Protein AF-A0A2W5PL86-F1 (afdb_monomer_lite)

Sequence (227 aa):
MRTRQLALALALTTALFGCVSPTPYRAADTDGVRFGYTSTKLSDQLYRVRFQGTGRTPVRWIDAFLLYRAAEVAKEADAPAFKIVEGNVDASVLEGEDVYGHRELDLDAAVAVSPAPRQQHRQGDIVVGRAEDVSSGAMHRTAGAMPVFRMPPPALPKYQPPVYIYTPGYAPAPLPDRTILVELRPDLRSMDDKTFVTADVLDKLGPRIQRAARKDAAPKTPPPKPS

Radius of gyration: 30.51 Å; chains: 1; bounding box: 97×36×87 Å

Secondary structure (DSSP, 8-state):
-HHHHHHHHHTTSS------PPPPS-BSSSTT--SEEEEEE-SSSEEEEEEE--TTS-HHHHHHHHHHHHHHHHHHTT-SEEEEEES---GGGGSSS-SS------TTGGG---------------------------------------PPPPPPPP-PPP-----TTPPPP-PPPEEEEEEEESS--S--TTEEEHHHHHHHHHHHHHHHHHHTT--PPPPPPP-

Foldseek 3Di:
DVVVVVVVVVVPPPPPPPPPDKQAADDAPPPNRHFHKDWDDPDLFKIKIWGFIFLRHALLLRLLSSLLVLLVVLVVSVFQKKFFPDFDGDPCSLPDDASVDPPPPCPVVVPPPDPDPPPPPPPDDDPDDDDDDDDDDDDDDPPDDDPPPPDDPPDDPDDDRDDDDDDPPDRRDRDDTGMTMMGGHNDPPPDDPRMDGSVSSCVRSVVNSVVVVVVVCDDDDDPDDDD

Organism: Variovorax paradoxus (NCBI:txid34073)

pLDDT: mean 70.26, std 20.71, range [37.75, 98.06]

Structure (mmCIF, N/CA/C/O backbone):
data_AF-A0A2W5PL86-F1
#
_entry.id   AF-A0A2W5PL86-F1
#
loop_
_atom_site.group_PDB
_atom_site.id
_atom_site.type_symbol
_atom_site.label_atom_id
_atom_site.label_alt_id
_atom_site.label_comp_id
_atom_site.label_asym_id
_atom_site.label_entity_id
_atom_site.label_seq_id
_atom_site.pdbx_PDB_ins_code
_atom_site.Cartn_x
_atom_site.Cartn_y
_atom_site.Cartn_z
_atom_site.occupancy
_atom_site.B_iso_or_equiv
_atom_site.auth_seq_id
_atom_site.auth_comp_id
_atom_site.auth_asym_id
_atom_site.auth_atom_id
_atom_site.pdbx_PDB_model_num
ATOM 1 N N . MET A 1 1 ? 54.446 -0.528 -31.513 1.00 47.50 1 MET A N 1
ATOM 2 C CA . MET A 1 1 ? 53.956 0.377 -30.442 1.00 47.50 1 MET A CA 1
ATOM 3 C C . MET A 1 1 ? 52.492 0.826 -30.592 1.00 47.50 1 MET A C 1
ATOM 5 O O . MET A 1 1 ? 51.896 1.147 -29.577 1.00 47.50 1 MET A O 1
ATOM 9 N N . ARG A 1 2 ? 51.862 0.786 -31.783 1.00 50.66 2 ARG A N 1
ATOM 10 C CA . ARG A 1 2 ? 50.454 1.215 -31.984 1.00 50.66 2 ARG A CA 1
ATOM 11 C C . ARG A 1 2 ? 49.371 0.217 -31.531 1.00 50.66 2 ARG A C 1
ATOM 13 O O . ARG A 1 2 ? 48.267 0.628 -31.209 1.00 50.66 2 ARG A O 1
ATOM 20 N N . THR A 1 3 ? 49.679 -1.076 -31.443 1.00 46.12 3 THR A N 1
ATOM 21 C CA . THR A 1 3 ? 48.703 -2.126 -31.081 1.00 46.12 3 THR A CA 1
ATOM 22 C C . THR A 1 3 ? 48.415 -2.221 -29.579 1.00 46.12 3 THR A C 1
ATOM 24 O O . THR A 1 3 ? 47.318 -2.605 -29.194 1.00 46.12 3 THR A O 1
ATOM 27 N N . ARG A 1 4 ? 49.352 -1.802 -28.713 1.00 46.62 4 ARG A N 1
ATOM 28 C CA . ARG A 1 4 ? 49.138 -1.747 -27.252 1.00 46.62 4 ARG A CA 1
ATOM 29 C C . ARG A 1 4 ? 48.299 -0.544 -26.805 1.00 46.62 4 ARG A C 1
ATOM 31 O O . ARG A 1 4 ? 47.651 -0.619 -25.770 1.00 46.62 4 ARG A O 1
ATOM 38 N N . GLN A 1 5 ? 48.277 0.536 -27.590 1.00 47.38 5 GLN A N 1
ATOM 39 C CA . GLN A 1 5 ? 47.467 1.725 -27.297 1.00 47.38 5 GLN A CA 1
ATOM 40 C C . GLN A 1 5 ? 45.989 1.548 -27.678 1.00 47.38 5 GLN A C 1
ATOM 42 O O . GLN A 1 5 ? 45.126 2.163 -27.063 1.00 47.38 5 GLN A O 1
ATOM 47 N N . LEU A 1 6 ? 45.686 0.653 -28.625 1.00 50.12 6 LEU A N 1
ATOM 48 C CA . LEU A 1 6 ? 44.309 0.277 -28.969 1.00 50.12 6 LEU A CA 1
ATOM 49 C C . LEU A 1 6 ? 43.652 -0.610 -27.899 1.00 50.12 6 LEU A C 1
ATOM 51 O O . LEU A 1 6 ? 42.457 -0.483 -27.655 1.00 50.12 6 LEU A O 1
ATOM 55 N N . ALA A 1 7 ? 44.426 -1.454 -27.209 1.00 49.94 7 ALA A N 1
ATOM 56 C CA . ALA A 1 7 ? 43.901 -2.323 -26.152 1.00 49.94 7 ALA A CA 1
ATOM 57 C C . ALA A 1 7 ? 43.518 -1.555 -24.871 1.00 49.94 7 ALA A C 1
ATOM 59 O O . ALA A 1 7 ? 42.588 -1.948 -24.172 1.00 49.94 7 ALA A O 1
ATOM 60 N N . LEU A 1 8 ? 44.198 -0.440 -24.582 1.00 48.75 8 LEU A N 1
ATOM 61 C CA . LEU A 1 8 ? 43.922 0.376 -23.395 1.00 48.75 8 LEU A CA 1
ATOM 62 C C . LEU A 1 8 ? 42.719 1.317 -23.586 1.00 48.75 8 LEU A C 1
ATOM 64 O O . LEU A 1 8 ? 42.044 1.651 -22.618 1.00 48.75 8 LEU A O 1
ATOM 68 N N . ALA A 1 9 ? 42.415 1.706 -24.830 1.00 50.81 9 ALA A N 1
ATOM 69 C CA . ALA A 1 9 ? 41.253 2.539 -25.148 1.00 50.81 9 ALA A CA 1
ATOM 70 C C . ALA A 1 9 ? 39.927 1.753 -25.118 1.00 50.81 9 ALA A C 1
ATOM 72 O O . ALA A 1 9 ? 38.881 2.322 -24.814 1.00 50.81 9 ALA A O 1
ATOM 73 N N . LEU A 1 10 ? 39.961 0.442 -25.386 1.00 50.56 10 LEU A N 1
ATOM 74 C CA . LEU A 1 10 ? 38.754 -0.391 -25.413 1.00 50.56 10 LEU A CA 1
ATOM 75 C C . LEU A 1 10 ? 38.285 -0.816 -24.008 1.00 50.56 10 LEU A C 1
ATOM 77 O O . LEU A 1 10 ? 37.097 -1.039 -23.800 1.00 50.56 10 LEU A O 1
ATOM 81 N N . ALA A 1 11 ? 39.189 -0.859 -23.025 1.00 51.12 11 ALA A N 1
ATOM 82 C CA . ALA A 1 11 ? 38.872 -1.257 -21.651 1.00 51.12 11 ALA A CA 1
ATOM 83 C C . ALA A 1 11 ? 38.141 -0.173 -20.828 1.00 51.12 11 ALA A C 1
ATOM 85 O O . ALA A 1 11 ? 37.636 -0.471 -19.749 1.00 51.12 11 ALA A O 1
ATOM 86 N N . LEU A 1 12 ? 38.063 1.071 -21.321 1.00 50.88 12 LEU A N 1
ATOM 87 C CA . LEU A 1 12 ? 37.486 2.200 -20.578 1.00 50.88 12 LEU A CA 1
ATOM 88 C C . LEU A 1 12 ? 36.003 2.486 -20.896 1.00 50.88 12 LEU A C 1
ATOM 90 O O . LEU A 1 12 ? 35.431 3.413 -20.330 1.00 50.88 12 LEU A O 1
ATOM 94 N N . THR A 1 13 ? 35.367 1.724 -21.795 1.00 55.47 13 THR A N 1
ATOM 95 C CA . THR A 1 13 ? 34.011 2.036 -22.305 1.00 55.47 13 THR A CA 1
ATOM 96 C C . THR A 1 13 ? 32.867 1.229 -21.677 1.00 55.47 13 THR A C 1
ATOM 98 O O . THR A 1 13 ? 31.707 1.495 -21.974 1.00 55.47 13 THR A O 1
ATOM 101 N N . THR A 1 14 ? 33.133 0.291 -20.766 1.00 55.34 14 THR A N 1
ATOM 102 C CA . THR A 1 14 ? 32.100 -0.608 -20.205 1.00 55.34 14 THR A CA 1
ATOM 103 C C . THR A 1 14 ? 31.446 -0.129 -18.900 1.00 55.34 14 THR A C 1
ATOM 105 O O . THR A 1 14 ? 30.579 -0.818 -18.369 1.00 55.34 14 THR A O 1
ATOM 108 N N . ALA A 1 15 ? 31.797 1.049 -18.373 1.00 55.22 15 ALA A N 1
ATOM 109 C CA . ALA A 1 15 ? 31.448 1.439 -16.999 1.00 55.22 15 ALA A CA 1
ATOM 110 C C . ALA A 1 15 ? 30.255 2.411 -16.831 1.00 55.22 15 ALA A C 1
ATOM 112 O O . ALA A 1 15 ? 30.165 3.066 -15.796 1.00 55.22 15 ALA A O 1
ATOM 113 N N . LEU A 1 16 ? 29.335 2.536 -17.797 1.00 54.59 16 LEU A N 1
ATOM 114 C CA . LEU A 1 16 ? 28.148 3.404 -17.647 1.00 54.59 16 LEU A CA 1
ATOM 115 C C . LEU A 1 16 ? 26.827 2.742 -18.080 1.00 54.59 16 LEU A C 1
ATOM 117 O O . LEU A 1 16 ? 25.970 3.366 -18.700 1.00 54.59 16 LEU A O 1
ATOM 121 N N . PHE A 1 17 ? 26.593 1.493 -17.678 1.00 47.62 17 PHE A N 1
ATOM 122 C CA . PHE A 1 17 ? 25.213 1.024 -17.526 1.00 47.62 17 PHE A CA 1
ATOM 123 C C . PHE A 1 17 ? 24.712 1.454 -16.146 1.00 47.62 17 PHE A C 1
ATOM 125 O O . PHE A 1 17 ? 24.823 0.722 -15.166 1.00 47.62 17 PHE A O 1
ATOM 132 N N . GLY A 1 18 ? 24.195 2.683 -16.050 1.00 46.97 18 GLY A N 1
ATOM 133 C CA . GLY A 1 18 ? 23.421 3.091 -14.882 1.00 46.97 18 GLY A CA 1
ATOM 134 C C . GLY A 1 18 ? 22.231 2.145 -14.747 1.00 46.97 18 GLY A C 1
ATOM 135 O O . GLY A 1 18 ? 21.363 2.134 -15.619 1.00 46.97 18 GLY A O 1
ATOM 136 N N . CYS A 1 19 ? 22.217 1.319 -13.699 1.00 57.72 19 CYS A N 1
ATOM 137 C CA . CYS A 1 19 ? 21.108 0.412 -13.434 1.00 57.72 19 CYS A CA 1
ATOM 138 C C . CYS A 1 19 ? 19.885 1.265 -13.101 1.00 57.72 19 CYS A C 1
ATOM 140 O O . CYS A 1 19 ? 19.777 1.894 -12.050 1.00 57.72 19 CYS A O 1
ATOM 142 N N . VAL A 1 20 ? 19.013 1.375 -14.084 1.00 59.06 20 VAL A N 1
ATOM 143 C CA . VAL A 1 20 ? 17.823 2.191 -14.042 1.00 59.06 20 VAL A CA 1
ATOM 144 C C . VAL A 1 20 ? 16.725 1.332 -13.401 1.00 59.06 20 VAL A C 1
ATOM 146 O O . VAL A 1 20 ? 16.012 0.600 -14.080 1.00 59.06 20 VAL A O 1
ATOM 149 N N . SER A 1 21 ? 16.645 1.356 -12.068 1.00 68.56 21 SER A N 1
ATOM 150 C CA . SER A 1 21 ? 15.708 0.525 -11.306 1.00 68.56 21 SER A CA 1
ATOM 151 C C . SER A 1 21 ? 14.391 1.253 -10.976 1.00 68.56 21 SER A C 1
ATOM 153 O O . SER A 1 21 ? 14.354 2.486 -10.881 1.00 68.56 21 SER A O 1
ATOM 155 N N . PRO A 1 22 ? 13.281 0.507 -10.840 1.00 78.00 22 PRO A N 1
ATOM 156 C CA . PRO A 1 22 ? 12.013 1.015 -10.314 1.00 78.00 22 PRO A CA 1
ATOM 157 C C . PRO A 1 22 ? 12.143 1.491 -8.858 1.00 78.00 22 PRO A C 1
ATOM 159 O O . PRO A 1 22 ? 13.066 1.108 -8.141 1.00 78.00 22 PRO A O 1
ATOM 162 N N . THR A 1 23 ? 11.212 2.336 -8.403 1.00 84.69 23 THR A N 1
ATOM 163 C CA . THR A 1 23 ? 11.243 2.869 -7.035 1.00 84.69 23 THR A CA 1
ATOM 164 C C . THR A 1 23 ? 10.961 1.752 -6.018 1.00 84.69 23 THR A C 1
ATOM 166 O O . THR A 1 23 ? 9.898 1.131 -6.097 1.00 84.69 23 THR A O 1
ATOM 169 N N . PRO A 1 24 ? 11.860 1.508 -5.046 1.00 86.75 24 PRO A N 1
ATOM 170 C CA . PRO A 1 24 ? 11.653 0.482 -4.030 1.00 86.75 24 PRO A CA 1
ATOM 171 C C . PRO A 1 24 ? 10.604 0.913 -2.998 1.00 86.75 24 PRO A C 1
ATOM 173 O O . PRO A 1 24 ? 10.343 2.105 -2.809 1.00 86.75 24 PRO A O 1
ATOM 176 N N . TYR A 1 25 ? 10.043 -0.061 -2.280 1.00 89.88 25 TYR A N 1
ATOM 177 C CA . TYR A 1 25 ? 9.169 0.207 -1.142 1.00 89.88 25 TYR A CA 1
ATOM 178 C C . TYR A 1 25 ? 9.979 0.761 0.036 1.00 89.88 25 TYR A C 1
ATOM 180 O O . TYR A 1 25 ? 10.740 0.037 0.676 1.00 89.88 25 TYR A O 1
ATOM 188 N N . ARG A 1 26 ? 9.840 2.060 0.300 1.00 90.12 26 ARG A N 1
ATOM 189 C CA . ARG A 1 26 ? 10.491 2.775 1.406 1.00 90.12 26 ARG A CA 1
ATOM 190 C C . ARG A 1 26 ? 9.713 4.037 1.749 1.00 90.12 26 ARG A C 1
ATOM 192 O O . ARG A 1 26 ? 8.985 4.536 0.890 1.00 90.12 26 ARG A O 1
ATOM 199 N N . ALA A 1 27 ? 9.896 4.569 2.953 1.00 91.12 27 ALA A N 1
ATOM 200 C CA . ALA A 1 27 ? 9.336 5.864 3.313 1.00 91.12 27 ALA A CA 1
ATOM 201 C C . ALA A 1 27 ? 9.942 6.969 2.431 1.00 91.12 27 ALA A C 1
ATOM 203 O O . ALA A 1 27 ? 11.147 6.981 2.165 1.00 91.12 27 ALA A O 1
ATOM 204 N N . ALA A 1 28 ? 9.100 7.882 1.958 1.00 84.94 28 ALA A N 1
ATOM 205 C CA . ALA A 1 28 ? 9.560 9.168 1.459 1.00 84.94 28 ALA A CA 1
ATOM 206 C C . ALA A 1 28 ? 9.748 10.125 2.647 1.00 84.94 28 ALA A C 1
ATOM 208 O O . ALA A 1 28 ? 9.085 9.984 3.672 1.00 84.94 28 ALA A O 1
ATOM 209 N N . ASP A 1 29 ? 10.635 11.101 2.479 1.00 72.00 29 ASP A N 1
ATOM 210 C CA . ASP A 1 29 ? 10.937 12.169 3.444 1.00 72.00 29 ASP A CA 1
ATOM 211 C C . ASP A 1 29 ? 11.797 11.775 4.662 1.00 72.00 29 ASP A C 1
ATOM 213 O O . ASP A 1 29 ? 12.060 12.590 5.541 1.00 72.00 29 ASP A O 1
ATOM 217 N N . THR A 1 30 ? 12.336 10.553 4.692 1.00 61.09 30 THR A N 1
ATOM 218 C CA . THR A 1 30 ? 13.483 10.223 5.554 1.00 61.09 30 THR A CA 1
ATOM 219 C C . THR A 1 30 ? 14.771 10.596 4.815 1.00 61.09 30 THR A C 1
ATOM 221 O O . THR A 1 30 ? 14.983 10.135 3.693 1.00 61.09 30 THR A O 1
ATOM 224 N N . ASP A 1 31 ? 15.623 11.440 5.398 1.00 60.56 31 ASP A N 1
ATOM 225 C CA . ASP A 1 31 ? 16.985 11.727 4.908 1.00 60.56 31 ASP A CA 1
ATOM 226 C C . ASP A 1 31 ? 17.080 12.289 3.469 1.00 60.56 31 ASP A C 1
ATOM 228 O O . ASP A 1 31 ? 17.998 11.975 2.711 1.00 60.56 31 ASP A O 1
ATOM 232 N N . GLY A 1 32 ? 16.112 13.119 3.054 1.00 65.25 32 GLY A N 1
ATOM 233 C CA . GLY A 1 32 ? 16.099 13.741 1.719 1.00 65.25 32 GLY A CA 1
ATOM 234 C C . GLY A 1 32 ? 15.639 12.813 0.584 1.00 65.25 32 GLY A C 1
ATOM 235 O O . GLY A 1 32 ? 15.755 13.151 -0.599 1.00 65.25 32 GLY A O 1
ATOM 236 N N . VAL A 1 33 ? 15.094 11.640 0.918 1.00 72.19 33 VAL A N 1
ATOM 237 C CA . VAL A 1 33 ? 14.533 10.691 -0.048 1.00 72.19 33 VAL A CA 1
ATOM 238 C C . VAL A 1 33 ? 13.200 11.207 -0.599 1.00 72.19 33 VAL A C 1
ATOM 240 O O . VAL A 1 33 ? 12.187 11.219 0.092 1.00 72.19 33 VAL A O 1
ATOM 243 N N . ARG A 1 34 ? 13.173 11.580 -1.885 1.00 78.25 34 ARG A N 1
ATOM 244 C CA . ARG A 1 34 ? 11.967 12.147 -2.529 1.00 78.25 34 ARG A CA 1
ATOM 245 C C . ARG A 1 34 ? 10.915 11.130 -2.983 1.00 78.25 34 ARG A C 1
ATOM 247 O O . ARG A 1 34 ? 9.789 11.520 -3.247 1.00 78.25 34 ARG A O 1
ATOM 254 N N . PHE A 1 35 ? 11.272 9.853 -3.121 1.00 87.12 35 PHE A N 1
ATOM 255 C CA . PHE A 1 35 ? 10.393 8.817 -3.682 1.00 87.12 35 PHE A CA 1
ATOM 256 C C . PHE A 1 35 ? 10.172 7.682 -2.690 1.00 87.12 35 PHE A C 1
ATOM 258 O O . PHE A 1 35 ? 11.143 7.177 -2.114 1.00 87.12 35 PHE A O 1
ATOM 265 N N . GLY A 1 36 ? 8.921 7.247 -2.563 1.00 90.12 36 GLY A N 1
ATOM 266 C CA . GLY A 1 36 ? 8.490 6.272 -1.570 1.00 90.12 36 GLY A CA 1
ATOM 267 C C . GLY A 1 36 ? 7.047 6.491 -1.117 1.00 90.12 36 GLY A C 1
ATOM 268 O O . GLY A 1 36 ? 6.308 7.284 -1.707 1.00 90.12 36 GLY A O 1
ATOM 269 N N . TYR A 1 37 ? 6.650 5.788 -0.060 1.00 93.44 37 TYR A N 1
ATOM 270 C CA . TYR A 1 37 ? 5.345 5.951 0.569 1.00 93.44 37 TYR A CA 1
ATOM 271 C C . TYR A 1 37 ? 5.351 7.061 1.623 1.00 93.44 37 TYR A C 1
ATOM 273 O O . TYR A 1 37 ? 6.351 7.295 2.298 1.00 93.44 37 TYR A O 1
ATOM 281 N N . THR A 1 38 ? 4.199 7.689 1.829 1.00 93.81 38 THR A N 1
ATOM 282 C CA . THR A 1 38 ? 3.904 8.483 3.024 1.00 93.81 38 THR A CA 1
ATOM 283 C C . THR A 1 38 ? 2.526 8.114 3.560 1.00 93.81 38 THR A C 1
ATOM 285 O O . THR A 1 38 ? 1.617 7.763 2.803 1.00 93.81 38 THR A O 1
ATOM 288 N N . SER A 1 39 ? 2.365 8.176 4.880 1.00 94.44 39 SER A N 1
ATOM 289 C CA . SER A 1 39 ? 1.087 7.948 5.558 1.00 94.44 39 SER A CA 1
ATOM 290 C C . SER A 1 39 ? 0.805 9.088 6.528 1.00 94.44 39 SER A C 1
ATOM 292 O O . SER A 1 39 ? 1.637 9.392 7.379 1.00 94.44 39 SER A O 1
ATOM 294 N N . THR A 1 40 ? -0.367 9.709 6.413 1.00 95.50 40 THR A N 1
ATOM 295 C CA . THR A 1 40 ? -0.803 10.820 7.268 1.00 95.50 40 THR A CA 1
ATOM 296 C C . THR A 1 40 ? -2.115 10.452 7.945 1.00 95.50 40 THR A C 1
ATOM 298 O O . THR A 1 40 ? -3.097 10.145 7.267 1.00 95.50 40 THR A O 1
ATOM 301 N N . LYS A 1 41 ? -2.147 10.504 9.278 1.00 96.50 41 LYS A N 1
ATOM 302 C CA . LYS A 1 41 ? -3.374 10.330 10.061 1.00 96.50 41 LYS A CA 1
ATOM 303 C C . LYS A 1 41 ? -4.249 11.579 9.909 1.00 96.50 41 LYS A C 1
ATOM 305 O O . LYS A 1 41 ? -3.780 12.682 10.172 1.00 96.50 41 LYS A O 1
ATOM 310 N N . LEU A 1 42 ? -5.489 11.408 9.452 1.00 96.44 42 LEU A N 1
ATOM 311 C CA . LEU A 1 42 ? -6.474 12.490 9.313 1.00 96.44 42 LEU A CA 1
ATOM 312 C C . LEU A 1 42 ? -7.473 12.489 10.478 1.00 96.44 42 LEU A C 1
ATOM 314 O O . LEU A 1 42 ? -7.876 13.551 10.941 1.00 96.44 42 LEU A O 1
ATOM 318 N N . SER A 1 43 ? -7.851 11.305 10.960 1.00 94.62 43 SER A N 1
ATOM 319 C CA . SER A 1 43 ? -8.630 11.095 12.184 1.00 94.62 43 SER A CA 1
ATOM 320 C C . SER A 1 43 ? -8.246 9.755 12.823 1.00 94.62 43 SER A C 1
ATOM 322 O O . SER A 1 43 ? -7.332 9.086 12.346 1.00 94.62 43 SER A O 1
ATOM 324 N N . ASP A 1 44 ? -8.922 9.336 13.895 1.00 92.31 44 ASP A N 1
ATOM 325 C CA . ASP A 1 44 ? -8.640 8.049 14.550 1.00 92.31 44 ASP A CA 1
ATOM 326 C C . ASP A 1 44 ? -8.859 6.830 13.659 1.00 92.31 44 ASP A C 1
ATOM 328 O O . ASP A 1 44 ? -8.157 5.834 13.806 1.00 92.31 44 ASP A O 1
ATOM 332 N N . GLN A 1 45 ? -9.773 6.930 12.699 1.00 94.62 45 GLN A N 1
ATOM 333 C CA . GLN A 1 45 ? -10.078 5.848 11.768 1.00 94.62 45 GLN A CA 1
ATOM 334 C C . GLN A 1 45 ? -9.700 6.193 10.330 1.00 94.62 45 GLN A C 1
ATOM 336 O O . GLN A 1 45 ? -9.734 5.311 9.486 1.00 94.62 45 GLN A O 1
ATOM 341 N N . LEU A 1 46 ? -9.335 7.439 10.017 1.00 97.38 46 LEU A N 1
ATOM 342 C CA . LEU A 1 46 ? -9.098 7.871 8.642 1.00 97.38 46 LEU A CA 1
ATOM 343 C C . LEU A 1 46 ? -7.628 8.206 8.402 1.00 97.38 46 LEU A C 1
ATOM 345 O O . LEU A 1 46 ? -7.048 9.069 9.064 1.00 97.38 46 LEU A O 1
ATOM 349 N N . TYR A 1 47 ? -7.049 7.570 7.389 1.00 98.00 47 TYR A N 1
ATOM 350 C CA . TYR A 1 47 ? -5.658 7.739 6.996 1.00 98.00 47 TYR A CA 1
ATOM 351 C C . TYR A 1 47 ? -5.548 8.069 5.514 1.00 98.00 47 TYR A C 1
ATOM 353 O O . TYR A 1 47 ? -6.253 7.519 4.670 1.00 98.00 47 TYR A O 1
ATOM 361 N N . ARG A 1 48 ? -4.613 8.957 5.187 1.00 97.25 48 ARG A N 1
ATOM 362 C CA . ARG A 1 48 ? -4.180 9.213 3.817 1.00 97.25 48 ARG A CA 1
ATOM 363 C C . ARG A 1 48 ? -2.897 8.449 3.558 1.00 97.25 48 ARG A C 1
ATOM 365 O O . ARG A 1 48 ? -1.904 8.681 4.242 1.00 97.25 48 ARG A O 1
ATOM 372 N N . VAL A 1 49 ? -2.908 7.591 2.548 1.00 96.88 49 VAL A N 1
ATOM 373 C CA . VAL A 1 49 ? -1.727 6.853 2.096 1.00 96.88 49 VAL A CA 1
ATOM 374 C C . VAL A 1 49 ? -1.378 7.325 0.693 1.00 96.88 49 VAL A C 1
ATOM 376 O O . VAL A 1 49 ? -2.237 7.367 -0.187 1.00 96.88 49 VAL A O 1
ATOM 379 N N . ARG A 1 50 ? -0.119 7.705 0.482 1.00 94.81 50 ARG A N 1
ATOM 380 C CA . ARG A 1 50 ? 0.399 8.170 -0.807 1.00 94.81 50 ARG A CA 1
ATOM 381 C C . ARG A 1 50 ? 1.650 7.392 -1.175 1.00 94.81 50 ARG A C 1
ATOM 383 O O . ARG A 1 50 ? 2.433 7.034 -0.302 1.00 94.81 50 ARG A O 1
ATOM 390 N N . PHE A 1 51 ? 1.861 7.191 -2.469 1.00 93.25 51 PHE A N 1
ATOM 391 C CA . PHE A 1 51 ? 3.104 6.652 -3.005 1.00 93.25 51 PHE A CA 1
ATOM 392 C C . PHE A 1 51 ? 3.606 7.522 -4.160 1.00 93.25 51 PHE A C 1
ATOM 394 O O . PHE A 1 51 ? 2.868 7.795 -5.109 1.00 93.25 51 PHE A O 1
ATOM 401 N N . GLN A 1 52 ? 4.864 7.951 -4.064 1.00 89.94 52 GLN A N 1
ATOM 402 C CA . GLN A 1 52 ? 5.565 8.728 -5.084 1.00 89.94 52 GLN A CA 1
ATOM 403 C C . GLN A 1 52 ? 6.564 7.825 -5.806 1.00 89.94 52 GLN A C 1
ATOM 405 O O . GLN A 1 52 ? 7.600 7.446 -5.251 1.00 89.94 52 GLN A O 1
ATOM 410 N N . GLY A 1 53 ? 6.238 7.463 -7.046 1.00 85.31 53 GLY A N 1
ATOM 411 C CA . GLY A 1 53 ? 7.066 6.621 -7.904 1.00 85.31 53 GLY A CA 1
ATOM 412 C C . GLY A 1 53 ? 7.794 7.429 -8.975 1.00 85.31 53 GLY A C 1
ATOM 413 O O . GLY A 1 53 ? 7.371 8.509 -9.374 1.00 85.31 53 GLY A O 1
ATOM 414 N N . THR A 1 54 ? 8.894 6.886 -9.486 1.00 79.56 54 THR A N 1
ATOM 415 C CA . THR A 1 54 ? 9.478 7.376 -10.743 1.00 79.56 54 THR A CA 1
ATOM 416 C C . THR A 1 54 ? 8.683 6.836 -11.934 1.00 79.56 54 THR A C 1
ATOM 418 O O . THR A 1 54 ? 8.022 5.805 -11.813 1.00 79.56 54 THR A O 1
ATOM 421 N N . GLY A 1 55 ? 8.822 7.438 -13.122 1.00 76.12 55 GLY A N 1
ATOM 422 C CA . GLY A 1 55 ? 8.180 6.959 -14.362 1.00 76.12 55 GLY A CA 1
ATOM 423 C C . GLY A 1 55 ? 8.605 5.557 -14.836 1.00 76.12 55 GLY A C 1
ATOM 424 O O . GLY A 1 55 ? 8.202 5.115 -15.903 1.00 76.12 55 GLY A O 1
ATOM 425 N N . ARG A 1 56 ? 9.440 4.860 -14.061 1.00 77.50 56 ARG A N 1
ATOM 426 C CA . ARG A 1 56 ? 9.881 3.480 -14.302 1.00 77.50 56 ARG A CA 1
ATOM 427 C C . ARG A 1 56 ? 9.240 2.475 -13.360 1.00 77.50 56 ARG A C 1
ATOM 429 O O . ARG A 1 56 ? 9.438 1.277 -13.516 1.00 77.50 56 ARG A O 1
ATOM 436 N N . THR A 1 57 ? 8.508 2.965 -12.365 1.00 79.50 57 THR A N 1
ATOM 437 C CA . THR A 1 57 ? 7.788 2.136 -11.400 1.00 79.50 57 THR A CA 1
ATOM 438 C C . THR A 1 57 ? 6.453 1.758 -12.026 1.00 79.50 57 THR A C 1
ATOM 440 O O . THR A 1 57 ? 5.647 2.653 -12.255 1.00 79.50 57 THR A O 1
ATOM 443 N N . PRO A 1 58 ? 6.179 0.482 -12.331 1.00 80.44 58 PRO A N 1
ATOM 444 C CA . PRO A 1 58 ? 4.909 0.099 -12.937 1.00 80.44 58 PRO A CA 1
ATOM 445 C C . PRO A 1 58 ? 3.724 0.483 -12.044 1.00 80.44 58 PRO A C 1
ATOM 447 O O . PRO A 1 58 ? 3.794 0.330 -10.824 1.00 80.44 58 PRO A O 1
ATOM 450 N N . VAL A 1 59 ? 2.606 0.909 -12.640 1.00 83.69 59 VAL A N 1
ATOM 451 C CA . VAL A 1 59 ? 1.387 1.277 -11.886 1.00 83.69 59 VAL A CA 1
ATOM 452 C C . VAL A 1 59 ? 0.923 0.130 -10.990 1.00 83.69 59 VAL A C 1
ATOM 454 O O . VAL A 1 59 ? 0.604 0.348 -9.828 1.00 83.69 59 VAL A O 1
ATOM 457 N N . ARG A 1 60 ? 1.003 -1.110 -11.487 1.00 84.12 60 ARG A N 1
ATOM 458 C CA . ARG A 1 60 ? 0.691 -2.319 -10.714 1.00 84.12 60 ARG A CA 1
ATOM 459 C C . ARG A 1 60 ? 1.492 -2.419 -9.406 1.00 84.12 60 ARG A C 1
ATOM 461 O O . ARG A 1 60 ? 0.981 -2.909 -8.407 1.00 84.12 60 ARG A O 1
ATOM 468 N N . TRP A 1 61 ? 2.749 -1.973 -9.398 1.00 87.06 61 TRP A N 1
ATOM 469 C CA . TRP A 1 61 ? 3.577 -1.997 -8.189 1.00 87.06 61 TRP A CA 1
ATOM 470 C C . TRP A 1 61 ? 3.171 -0.897 -7.224 1.00 87.06 61 TRP A C 1
ATOM 472 O O . TRP A 1 61 ? 3.093 -1.144 -6.028 1.00 87.06 61 TRP A O 1
ATOM 482 N N . ILE A 1 62 ? 2.874 0.296 -7.745 1.00 90.00 62 ILE A N 1
ATOM 483 C CA . ILE A 1 62 ? 2.355 1.412 -6.948 1.00 90.00 62 ILE A CA 1
ATOM 484 C C . ILE A 1 62 ? 1.063 0.988 -6.243 1.00 90.00 62 ILE A C 1
ATOM 486 O O . ILE A 1 62 ? 0.916 1.216 -5.047 1.00 90.00 62 ILE A O 1
ATOM 490 N N . ASP A 1 63 ? 0.171 0.307 -6.958 1.00 91.75 63 ASP A N 1
ATOM 491 C CA . ASP A 1 63 ? -1.083 -0.218 -6.423 1.00 91.75 63 ASP A CA 1
ATOM 492 C C . ASP A 1 63 ? -0.844 -1.247 -5.310 1.00 91.75 63 ASP A C 1
ATOM 494 O O . ASP A 1 63 ? -1.424 -1.138 -4.228 1.00 91.75 63 ASP A O 1
ATOM 498 N N . ALA A 1 64 ? 0.091 -2.180 -5.515 1.00 92.25 64 ALA A N 1
ATOM 499 C CA . ALA A 1 64 ? 0.507 -3.118 -4.476 1.00 92.25 64 ALA A CA 1
ATOM 500 C C . ALA A 1 64 ? 1.111 -2.406 -3.249 1.00 92.25 64 ALA A C 1
ATOM 502 O O . ALA A 1 64 ? 0.783 -2.751 -2.117 1.00 92.25 64 ALA A O 1
ATOM 503 N N . PHE A 1 65 ? 1.964 -1.398 -3.445 1.00 93.31 65 PHE A N 1
ATOM 504 C CA . PHE A 1 65 ? 2.578 -0.645 -2.348 1.00 93.31 65 PHE A CA 1
ATOM 505 C C . PHE A 1 65 ? 1.569 0.187 -1.564 1.00 93.31 65 PHE A C 1
ATOM 507 O O . PHE A 1 65 ? 1.681 0.272 -0.343 1.00 93.31 65 PHE A O 1
ATOM 514 N N . LEU A 1 66 ? 0.582 0.781 -2.235 1.00 95.56 66 LEU A N 1
ATOM 515 C CA . LEU A 1 66 ? -0.499 1.511 -1.577 1.00 95.56 66 LEU A CA 1
ATOM 516 C C . LEU A 1 66 ? -1.348 0.578 -0.710 1.00 95.56 66 LEU A C 1
ATOM 518 O O . LEU A 1 66 ? -1.584 0.893 0.456 1.00 95.56 66 LEU A O 1
ATOM 522 N N . LEU A 1 67 ? -1.760 -0.575 -1.250 1.00 96.00 67 LEU A N 1
ATOM 523 C CA . LEU A 1 67 ? -2.512 -1.592 -0.505 1.00 96.00 67 LEU A CA 1
ATOM 524 C C . LEU A 1 67 ? -1.714 -2.128 0.684 1.00 96.00 67 LEU A C 1
ATOM 526 O O . LEU A 1 67 ? -2.234 -2.209 1.795 1.00 96.00 67 LEU A O 1
ATOM 530 N N . TYR A 1 68 ? -0.443 -2.457 0.465 1.00 96.75 68 TYR A N 1
ATOM 531 C CA . TYR A 1 68 ? 0.422 -2.964 1.520 1.00 96.75 68 TYR A CA 1
ATOM 532 C C . TYR A 1 68 ? 0.640 -1.919 2.620 1.00 96.75 68 TYR A C 1
ATOM 534 O O . TYR A 1 68 ? 0.472 -2.234 3.796 1.00 96.75 68 TYR A O 1
ATOM 542 N N . ARG A 1 69 ? 0.909 -0.653 2.264 1.00 97.50 69 ARG A N 1
ATOM 543 C CA . ARG A 1 69 ? 1.073 0.411 3.264 1.00 97.50 69 ARG A CA 1
ATOM 544 C C . ARG A 1 69 ? -0.221 0.689 4.029 1.00 97.50 69 ARG A C 1
ATOM 546 O O . ARG A 1 69 ? -0.165 0.944 5.227 1.00 97.50 69 ARG A O 1
ATOM 553 N N . ALA A 1 70 ? -1.376 0.620 3.369 1.00 97.81 70 ALA A N 1
ATOM 554 C CA . ALA A 1 70 ? -2.671 0.721 4.038 1.00 97.81 70 ALA A CA 1
ATOM 555 C C . ALA A 1 70 ? -2.861 -0.391 5.081 1.00 97.81 70 ALA A C 1
ATOM 557 O O . ALA A 1 70 ? -3.285 -0.112 6.200 1.00 97.81 70 ALA A O 1
ATOM 558 N N . ALA A 1 71 ? -2.479 -1.625 4.745 1.00 98.06 71 ALA A N 1
ATOM 559 C CA . ALA A 1 71 ? -2.537 -2.750 5.670 1.00 98.06 71 ALA A CA 1
ATOM 560 C C . ALA A 1 71 ? -1.543 -2.609 6.835 1.00 98.06 71 ALA A C 1
ATOM 562 O O . ALA A 1 71 ? -1.877 -2.938 7.969 1.00 98.06 71 ALA A O 1
ATOM 563 N N . GLU A 1 72 ? -0.343 -2.075 6.596 1.00 97.75 72 GLU A N 1
ATOM 564 C CA . GLU A 1 72 ? 0.600 -1.761 7.677 1.00 97.75 72 GLU A CA 1
ATOM 565 C C . GLU A 1 72 ? 0.020 -0.729 8.645 1.00 97.75 72 GLU A C 1
ATOM 567 O O . GLU A 1 72 ? 0.039 -0.957 9.848 1.00 97.75 72 GLU A O 1
ATOM 572 N N . VAL A 1 73 ? -0.569 0.355 8.130 1.00 97.19 73 VAL A N 1
ATOM 573 C CA . VAL A 1 73 ? -1.235 1.376 8.953 1.00 97.19 73 VAL A CA 1
ATOM 574 C C . VAL A 1 73 ? -2.408 0.783 9.739 1.00 97.19 73 VAL A C 1
ATOM 576 O O . VAL A 1 73 ? -2.571 1.084 10.919 1.00 97.19 73 VAL A O 1
ATOM 579 N N . ALA A 1 74 ? -3.209 -0.086 9.118 1.00 97.31 74 ALA A N 1
ATOM 580 C CA . ALA A 1 74 ? -4.300 -0.773 9.801 1.00 97.31 74 ALA A CA 1
ATOM 581 C C . ALA A 1 74 ? -3.786 -1.693 10.916 1.00 97.31 74 ALA A C 1
ATOM 583 O O . ALA A 1 74 ? -4.337 -1.692 12.011 1.00 97.31 74 ALA A O 1
ATOM 584 N N . LYS A 1 75 ? -2.688 -2.417 10.675 1.00 97.56 75 LYS A N 1
ATOM 585 C CA . LYS A 1 75 ? -2.030 -3.250 11.687 1.00 97.56 75 LYS A CA 1
ATOM 586 C C . LYS A 1 75 ? -1.429 -2.419 12.822 1.00 97.56 75 LYS A C 1
ATOM 588 O O . LYS A 1 75 ? -1.555 -2.810 13.975 1.00 97.5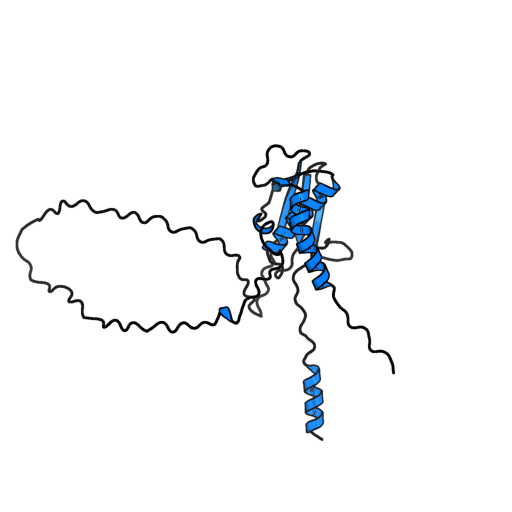6 75 LYS A O 1
ATOM 593 N N . GLU A 1 76 ? -0.791 -1.288 12.516 1.00 96.44 76 GLU A N 1
ATOM 594 C CA . GLU A 1 76 ? -0.258 -0.343 13.511 1.00 96.44 76 GLU A CA 1
ATOM 595 C C . GLU A 1 76 ? -1.370 0.188 14.440 1.00 96.44 76 GLU A C 1
ATOM 597 O O . GLU A 1 76 ? -1.115 0.470 15.608 1.00 96.44 76 GLU A O 1
ATOM 602 N N . ALA A 1 77 ? -2.601 0.287 13.932 1.00 95.25 77 ALA A N 1
ATOM 603 C CA . ALA A 1 77 ? -3.789 0.728 14.659 1.00 95.25 77 ALA A CA 1
ATOM 604 C C . ALA A 1 77 ? -4.680 -0.421 15.189 1.00 95.25 77 ALA A C 1
ATOM 606 O O . ALA A 1 77 ? -5.798 -0.158 15.627 1.00 95.25 77 ALA A O 1
ATOM 607 N N . ASP A 1 78 ? -4.207 -1.673 15.138 1.00 96.56 78 ASP A N 1
ATOM 608 C CA . ASP A 1 78 ? -4.921 -2.886 15.582 1.00 96.56 78 ASP A CA 1
ATOM 609 C C . ASP A 1 78 ? -6.295 -3.116 14.908 1.00 96.56 78 ASP A C 1
ATOM 611 O O . ASP A 1 78 ? -7.218 -3.701 15.474 1.00 96.56 78 ASP A O 1
ATOM 615 N N . ALA A 1 79 ? -6.449 -2.657 13.663 1.00 96.44 79 ALA A N 1
ATOM 616 C CA . ALA A 1 79 ? -7.673 -2.814 12.885 1.00 96.44 79 ALA A CA 1
ATOM 617 C C . ALA A 1 79 ? -7.646 -4.111 12.041 1.00 96.44 79 ALA A C 1
ATOM 619 O O . ALA A 1 79 ? -6.764 -4.272 11.184 1.00 96.44 79 ALA A O 1
ATOM 620 N N . PRO A 1 80 ? -8.622 -5.031 12.202 1.00 96.56 80 PRO A N 1
ATOM 621 C CA . PRO A 1 80 ? -8.661 -6.295 11.457 1.00 96.56 80 PRO A CA 1
ATOM 622 C C . PRO A 1 80 ? -8.918 -6.122 9.954 1.00 96.56 80 PRO A C 1
ATOM 624 O O . PRO A 1 80 ? -8.562 -6.999 9.161 1.00 96.56 80 PRO A O 1
ATOM 627 N N . ALA A 1 81 ? -9.527 -5.007 9.551 1.00 96.88 81 ALA A N 1
ATOM 628 C CA . ALA A 1 81 ? -9.766 -4.670 8.157 1.00 96.88 81 ALA A CA 1
ATOM 629 C C . ALA A 1 81 ? -9.667 -3.164 7.916 1.00 96.88 81 ALA A C 1
ATOM 631 O O . ALA A 1 81 ? -9.681 -2.347 8.838 1.00 96.88 81 ALA A O 1
ATOM 632 N N . PHE A 1 82 ? -9.607 -2.793 6.645 1.00 97.06 82 PHE A N 1
ATOM 633 C CA . PHE A 1 82 ? -9.662 -1.406 6.211 1.00 97.06 82 PHE A CA 1
ATOM 634 C C . PHE A 1 82 ? -10.438 -1.282 4.902 1.00 97.06 82 PHE A C 1
ATOM 636 O O . PHE A 1 82 ? -10.506 -2.219 4.107 1.00 97.06 82 PHE A O 1
ATOM 643 N N . LYS A 1 83 ? -11.032 -0.113 4.669 1.00 96.81 83 LYS A N 1
ATOM 644 C CA . LYS A 1 83 ? -11.805 0.206 3.470 1.00 96.81 83 LYS A CA 1
ATOM 645 C C . LYS A 1 83 ? -11.179 1.377 2.737 1.00 96.81 83 LYS A C 1
ATOM 647 O O . LYS A 1 83 ? -10.879 2.405 3.338 1.00 96.81 83 LYS A O 1
ATOM 652 N N . ILE A 1 84 ? -11.025 1.248 1.424 1.00 97.06 84 ILE A N 1
ATOM 653 C CA . ILE A 1 84 ? -10.616 2.369 0.575 1.00 97.06 84 ILE A CA 1
ATOM 654 C C . ILE A 1 84 ? -11.855 3.225 0.291 1.00 97.06 84 ILE A C 1
ATOM 656 O O . ILE A 1 84 ? -12.749 2.813 -0.453 1.00 97.06 84 ILE A O 1
ATOM 660 N N . VAL A 1 85 ? -11.919 4.410 0.903 1.00 96.56 85 VAL A N 1
ATOM 661 C CA . VAL A 1 85 ? -13.053 5.342 0.763 1.00 96.56 85 VAL A CA 1
ATOM 662 C C . VAL A 1 85 ? -12.856 6.325 -0.387 1.00 96.56 85 VAL A C 1
ATOM 664 O O . VAL A 1 85 ? -13.823 6.687 -1.053 1.00 96.56 85 VAL A O 1
ATOM 667 N N . GLU A 1 86 ? -11.606 6.694 -0.680 1.00 95.56 86 GLU A N 1
ATOM 668 C CA . GLU A 1 86 ? -11.252 7.561 -1.805 1.00 95.56 86 GLU A CA 1
ATOM 669 C C . GLU A 1 86 ? -10.024 7.025 -2.548 1.00 95.56 86 GLU A C 1
ATOM 671 O O . GLU A 1 86 ? -9.110 6.453 -1.950 1.00 95.56 86 GLU A O 1
ATOM 676 N N . GLY A 1 87 ? -9.996 7.242 -3.863 1.00 92.75 87 GLY A N 1
ATOM 677 C CA . GLY A 1 87 ? -8.992 6.693 -4.766 1.00 92.75 87 GLY A CA 1
ATOM 678 C C . GLY A 1 87 ? -9.392 5.330 -5.335 1.00 92.75 87 GLY A C 1
ATOM 679 O O . GLY A 1 87 ? -10.499 4.833 -5.123 1.00 92.75 87 GLY A O 1
ATOM 680 N N . ASN A 1 88 ? -8.493 4.744 -6.124 1.00 90.00 88 ASN A N 1
ATOM 681 C CA . ASN A 1 88 ? -8.705 3.443 -6.753 1.00 90.00 88 ASN A CA 1
ATOM 682 C C . ASN A 1 88 ? -7.396 2.657 -6.771 1.00 90.00 88 ASN A C 1
ATOM 684 O O . ASN A 1 88 ? -6.357 3.230 -7.091 1.00 90.00 88 ASN A O 1
ATOM 688 N N . VAL A 1 89 ? -7.457 1.366 -6.480 1.00 91.12 89 VAL A N 1
ATOM 689 C CA . VAL A 1 89 ? -6.319 0.450 -6.521 1.00 91.12 89 VAL A CA 1
ATOM 690 C C . VAL A 1 89 ? -6.786 -0.816 -7.213 1.00 91.12 89 VAL A C 1
ATOM 692 O O . VAL A 1 89 ? -7.863 -1.321 -6.903 1.00 91.12 89 VAL A O 1
ATOM 695 N N . ASP A 1 90 ? -5.993 -1.321 -8.151 1.00 89.94 90 ASP A N 1
ATOM 696 C CA . ASP A 1 90 ? -6.275 -2.601 -8.782 1.00 89.94 90 ASP A CA 1
ATOM 697 C C . ASP A 1 90 ? -6.091 -3.741 -7.766 1.00 89.94 90 ASP A C 1
ATOM 699 O O . ASP A 1 90 ? -4.969 -4.095 -7.407 1.00 89.94 90 ASP A O 1
ATOM 703 N N . ALA A 1 91 ? -7.193 -4.325 -7.290 1.00 89.06 91 ALA A N 1
ATOM 704 C CA . ALA A 1 91 ? -7.166 -5.418 -6.318 1.00 89.06 91 ALA A CA 1
ATOM 705 C C . ALA A 1 91 ? -6.537 -6.709 -6.875 1.00 89.06 91 ALA A C 1
ATOM 707 O O . ALA A 1 91 ? -6.074 -7.540 -6.091 1.00 89.06 91 ALA A O 1
ATOM 708 N N . SER A 1 92 ? -6.421 -6.856 -8.204 1.00 86.81 92 SER A N 1
ATOM 709 C CA . SER A 1 92 ? -5.757 -8.013 -8.826 1.00 86.81 92 SER A CA 1
ATOM 710 C C . SER A 1 92 ? -4.269 -8.112 -8.464 1.00 86.81 92 SER A C 1
ATOM 712 O O . SER A 1 92 ? -3.639 -9.147 -8.675 1.00 86.81 92 SER A O 1
ATOM 714 N N . VAL A 1 93 ? -3.678 -7.071 -7.859 1.00 87.00 93 VAL A N 1
ATOM 715 C CA . VAL A 1 93 ? -2.322 -7.135 -7.289 1.00 87.00 93 VAL A CA 1
ATOM 716 C C . VAL A 1 93 ? -2.204 -8.134 -6.140 1.00 87.00 93 VAL A C 1
ATOM 718 O O . VAL A 1 93 ? -1.116 -8.668 -5.913 1.00 87.00 93 VAL A O 1
ATOM 721 N N . LEU A 1 94 ? -3.301 -8.416 -5.433 1.00 87.12 94 LEU A N 1
ATOM 722 C CA . LEU A 1 94 ? -3.356 -9.444 -4.392 1.00 87.12 94 LEU A CA 1
ATOM 723 C C . LEU A 1 94 ? -3.308 -10.858 -4.988 1.00 87.12 94 LEU A C 1
ATOM 725 O O . LEU A 1 94 ? -2.921 -11.799 -4.299 1.00 87.12 94 LEU A O 1
ATOM 729 N N . GLU A 1 95 ? -3.633 -10.991 -6.272 1.00 82.56 95 GLU A N 1
ATOM 730 C CA . GLU A 1 95 ? -3.637 -12.239 -7.023 1.00 82.56 95 GLU A CA 1
ATOM 731 C C . GLU A 1 95 ? -2.315 -12.405 -7.819 1.00 82.56 95 GLU A C 1
ATOM 733 O O . GLU A 1 95 ? -1.662 -11.438 -8.238 1.00 82.56 95 GLU A O 1
ATOM 738 N N . GLY A 1 96 ? -1.869 -13.652 -8.012 1.00 67.25 96 GLY A N 1
ATOM 739 C CA . GLY A 1 96 ? -0.700 -14.004 -8.838 1.00 67.25 96 GLY A CA 1
ATOM 740 C C . GLY A 1 96 ? 0.640 -14.202 -8.105 1.00 67.25 96 GLY A C 1
ATOM 741 O O . GLY A 1 96 ? 0.786 -13.912 -6.919 1.00 67.25 96 GLY A O 1
ATOM 742 N N . GLU A 1 97 ? 1.636 -14.714 -8.839 1.00 62.62 97 GLU A N 1
ATOM 743 C CA . GLU A 1 97 ? 2.870 -15.295 -8.272 1.00 62.62 97 GLU A CA 1
ATOM 744 C C . GLU A 1 97 ? 3.891 -14.259 -7.755 1.00 62.62 97 GLU A C 1
ATOM 746 O O . GLU A 1 97 ? 4.571 -14.499 -6.754 1.00 62.62 97 GLU A O 1
ATOM 751 N N . ASP A 1 98 ? 3.955 -13.053 -8.334 1.00 59.03 98 ASP A N 1
ATOM 752 C CA . ASP A 1 98 ? 4.794 -11.961 -7.825 1.00 59.03 98 ASP A CA 1
ATOM 753 C C . ASP A 1 98 ? 4.250 -10.558 -8.164 1.00 59.03 98 ASP A C 1
ATOM 755 O O . ASP A 1 98 ? 3.440 -10.362 -9.076 1.00 59.03 98 ASP A O 1
ATOM 759 N N . VAL A 1 99 ? 4.570 -9.569 -7.320 1.00 59.62 99 VAL A N 1
ATOM 760 C CA . VAL A 1 99 ? 4.272 -8.150 -7.607 1.00 59.62 99 VAL A CA 1
ATOM 761 C C . VAL A 1 99 ? 5.234 -7.660 -8.692 1.00 59.62 99 VAL A C 1
ATOM 763 O O . VAL A 1 99 ? 4.835 -6.896 -9.567 1.00 59.62 99 VAL A O 1
ATOM 766 N N . TYR A 1 100 ? 6.465 -8.182 -8.664 1.00 55.12 100 TYR A N 1
ATOM 767 C CA . TYR A 1 100 ? 7.629 -7.707 -9.405 1.00 55.12 100 TYR A CA 1
ATOM 768 C C . TYR A 1 100 ? 7.832 -8.323 -10.796 1.00 55.12 100 TYR A C 1
ATOM 770 O O . TYR A 1 100 ? 8.716 -7.872 -11.514 1.00 55.12 100 TYR A O 1
ATOM 778 N N . GLY A 1 101 ? 6.987 -9.259 -11.221 1.00 52.47 101 GLY A N 1
ATOM 779 C CA . GLY A 1 101 ? 7.039 -9.856 -12.546 1.00 52.47 101 GLY A CA 1
ATOM 780 C C . GLY A 1 101 ? 8.220 -10.805 -12.741 1.00 52.47 101 GLY A C 1
ATOM 781 O O . GLY A 1 101 ? 9.337 -10.382 -13.015 1.00 52.47 101 GLY A O 1
ATOM 782 N N . HIS A 1 102 ? 7.917 -12.092 -12.777 1.00 42.09 102 HIS A N 1
ATOM 783 C CA . HIS A 1 102 ? 8.626 -13.094 -13.547 1.00 42.09 102 HIS A CA 1
ATOM 784 C C . HIS A 1 102 ? 7.572 -13.957 -14.235 1.00 42.09 102 HIS A C 1
ATOM 786 O O . HIS A 1 102 ? 7.318 -15.091 -13.853 1.00 42.09 102 HIS A O 1
ATOM 792 N N . ARG A 1 103 ? 6.984 -13.454 -15.323 1.00 39.81 103 ARG A N 1
ATOM 793 C CA . ARG A 1 103 ? 6.963 -14.348 -16.475 1.00 39.81 103 ARG A CA 1
ATOM 794 C C . ARG A 1 103 ? 8.300 -14.087 -17.129 1.00 39.81 103 ARG A C 1
ATOM 796 O O . ARG A 1 103 ? 8.473 -13.038 -17.744 1.00 39.81 103 ARG A O 1
ATOM 803 N N . GLU A 1 104 ? 9.264 -14.968 -16.872 1.00 42.66 104 GLU A N 1
ATOM 804 C CA . GLU A 1 104 ? 10.376 -15.189 -17.792 1.00 42.66 104 GLU A CA 1
ATOM 805 C C . GLU A 1 104 ? 9.750 -15.076 -19.188 1.00 42.66 104 GLU A C 1
ATOM 807 O O . GLU A 1 104 ? 8.865 -15.863 -19.543 1.00 42.66 104 GLU A O 1
ATOM 812 N N . LEU A 1 105 ? 10.029 -13.988 -19.910 1.00 43.66 105 LEU A N 1
ATOM 813 C CA . LEU A 1 105 ? 9.687 -13.940 -21.318 1.00 43.66 105 LEU A CA 1
ATOM 814 C C . LEU A 1 105 ? 10.577 -15.022 -21.891 1.00 43.66 105 LEU A C 1
ATOM 816 O O . LEU A 1 105 ? 11.773 -14.803 -22.055 1.00 43.66 105 LEU A O 1
ATOM 820 N N . ASP A 1 106 ? 9.996 -16.202 -22.066 1.00 37.75 106 ASP A N 1
ATOM 821 C CA . ASP A 1 106 ? 10.578 -17.289 -22.819 1.00 37.75 106 ASP A CA 1
ATOM 822 C C . ASP A 1 106 ? 10.748 -16.759 -24.248 1.00 37.75 106 ASP A C 1
ATOM 824 O O . ASP A 1 106 ? 9.867 -16.853 -25.106 1.00 37.75 106 ASP A O 1
ATOM 828 N N . LEU A 1 107 ? 11.850 -16.033 -24.439 1.00 49.09 107 LEU A N 1
ATOM 829 C CA . LEU A 1 107 ? 12.277 -15.441 -25.697 1.00 49.09 107 LEU A CA 1
ATOM 830 C C . LEU A 1 107 ? 12.540 -16.548 -26.724 1.00 49.09 107 LEU A C 1
ATOM 832 O O . LEU A 1 107 ? 12.496 -16.271 -27.922 1.00 49.09 107 LEU A O 1
ATOM 836 N N . ASP A 1 108 ? 12.711 -17.790 -26.259 1.00 44.00 108 ASP A N 1
ATOM 837 C CA . ASP A 1 108 ? 12.851 -18.979 -27.087 1.00 44.00 108 ASP A CA 1
ATOM 838 C C . ASP A 1 108 ? 11.480 -19.498 -27.571 1.00 44.00 108 ASP A C 1
ATOM 840 O O . ASP A 1 108 ? 11.365 -19.960 -28.707 1.00 44.00 108 ASP A O 1
ATOM 844 N N . ALA A 1 109 ? 10.398 -19.336 -26.795 1.00 46.19 109 ALA A N 1
ATOM 845 C CA . ALA A 1 109 ? 9.041 -19.715 -27.218 1.00 46.19 109 ALA A CA 1
ATOM 846 C C . ALA A 1 109 ? 8.376 -18.726 -28.199 1.00 46.19 109 ALA A C 1
ATOM 848 O O . ALA A 1 109 ? 7.472 -19.108 -28.947 1.00 46.19 109 ALA A O 1
ATOM 849 N N . ALA A 1 110 ? 8.793 -17.455 -28.219 1.00 41.47 110 ALA A N 1
ATOM 850 C CA . ALA A 1 110 ? 8.162 -16.416 -29.044 1.00 41.47 110 ALA A CA 1
ATOM 851 C C . ALA A 1 110 ? 8.652 -16.371 -30.507 1.00 41.47 110 ALA A C 1
ATOM 853 O O . ALA A 1 110 ? 8.053 -15.672 -31.326 1.00 41.47 110 ALA A O 1
ATOM 854 N N . VAL A 1 111 ? 9.693 -17.131 -30.867 1.00 43.84 111 VAL A N 1
ATOM 855 C CA . VAL A 1 111 ? 10.210 -17.219 -32.249 1.00 43.84 111 VAL A CA 1
ATOM 856 C C . VAL A 1 111 ? 9.872 -18.577 -32.872 1.00 43.84 111 VAL A C 1
ATOM 858 O O . VAL A 1 111 ? 10.672 -19.203 -33.555 1.00 43.84 111 VAL A O 1
ATOM 861 N N . ALA A 1 112 ? 8.637 -19.042 -32.696 1.00 41.22 112 ALA A N 1
ATOM 862 C CA . ALA A 1 112 ? 8.076 -20.024 -33.614 1.00 41.22 112 ALA A CA 1
ATOM 863 C C . ALA A 1 112 ? 7.481 -19.273 -34.813 1.00 41.22 112 ALA A C 1
ATOM 865 O O . ALA A 1 112 ? 6.291 -18.953 -34.847 1.00 41.22 112 ALA A O 1
ATOM 866 N N . VAL A 1 113 ? 8.317 -18.976 -35.815 1.00 47.62 113 VAL A N 1
ATOM 867 C CA . VAL A 1 113 ? 7.821 -18.608 -37.147 1.00 47.62 113 VAL A CA 1
ATOM 868 C C . VAL A 1 113 ? 7.069 -19.826 -37.671 1.00 47.62 113 VAL A C 1
ATOM 870 O O . VAL A 1 113 ? 7.671 -20.758 -38.194 1.00 47.62 113 VAL A O 1
ATOM 873 N N . SER A 1 114 ? 5.749 -19.851 -37.497 1.00 43.47 114 SER A N 1
ATOM 874 C CA . SER A 1 114 ? 4.910 -20.804 -38.214 1.00 43.47 114 SER A CA 1
ATOM 875 C C . SER A 1 114 ? 4.947 -20.397 -39.686 1.00 43.47 114 SER A C 1
ATOM 877 O O . SER A 1 114 ? 4.487 -19.295 -40.003 1.00 43.47 114 SER A O 1
ATOM 879 N N . PRO A 1 115 ? 5.487 -21.217 -40.605 1.00 43.16 115 PRO A N 1
ATOM 880 C CA . PRO A 1 115 ? 5.304 -20.965 -42.021 1.00 43.16 115 PRO A CA 1
ATOM 881 C C . PRO A 1 115 ? 3.816 -21.164 -42.310 1.00 43.16 115 PRO A C 1
ATOM 883 O O . PRO A 1 115 ? 3.347 -22.283 -42.495 1.00 43.16 115 PRO A O 1
ATOM 886 N N . ALA A 1 116 ? 3.045 -20.077 -42.300 1.00 40.72 116 ALA A N 1
ATOM 887 C CA . ALA A 1 116 ? 1.696 -20.110 -42.828 1.00 40.72 116 ALA A CA 1
ATOM 888 C C . ALA A 1 116 ? 1.821 -20.465 -44.318 1.00 40.72 116 ALA A C 1
ATOM 890 O O . ALA A 1 116 ? 2.488 -19.727 -45.056 1.00 40.72 116 ALA A O 1
ATOM 891 N N . PRO A 1 117 ? 1.240 -21.580 -44.795 1.00 41.75 117 PRO A N 1
ATOM 892 C CA . PRO A 1 117 ? 1.199 -21.828 -46.221 1.00 41.75 117 PRO A CA 1
ATOM 893 C C . PRO A 1 117 ? 0.436 -20.663 -46.849 1.00 41.75 117 PRO A C 1
ATOM 895 O O . PRO A 1 117 ? -0.713 -20.397 -46.493 1.00 41.75 117 PRO A O 1
ATOM 898 N N . ARG A 1 118 ? 1.084 -19.940 -47.769 1.00 44.53 118 ARG A N 1
ATOM 899 C CA . ARG A 1 118 ? 0.396 -19.006 -48.663 1.00 44.53 118 ARG A CA 1
ATOM 900 C C . ARG A 1 118 ? -0.698 -19.807 -49.357 1.00 44.53 118 ARG A C 1
ATOM 902 O O . ARG A 1 118 ? -0.413 -20.553 -50.291 1.00 44.53 118 ARG A O 1
ATOM 909 N N . GLN A 1 119 ? -1.945 -19.666 -48.918 1.00 44.78 119 GLN A N 1
ATOM 910 C CA . GLN A 1 119 ? -3.060 -20.058 -49.757 1.00 44.78 119 GLN A CA 1
ATOM 911 C C . GLN A 1 119 ? -3.062 -19.096 -50.935 1.00 44.78 119 GLN A C 1
ATOM 913 O O . GLN A 1 119 ? -3.496 -17.950 -50.842 1.00 44.78 119 GLN A O 1
ATOM 918 N N . GLN A 1 120 ? -2.511 -19.570 -52.045 1.00 45.75 120 GLN A N 1
ATOM 919 C CA . GLN A 1 120 ? -2.673 -18.957 -53.343 1.00 45.75 120 GLN A CA 1
ATOM 920 C C . GLN A 1 120 ? -4.146 -19.137 -53.719 1.00 45.75 120 GLN A C 1
ATOM 922 O O . GLN A 1 120 ? -4.524 -20.106 -54.371 1.00 45.75 120 GLN A O 1
ATOM 927 N N . HIS A 1 121 ? -5.007 -18.240 -53.240 1.00 45.78 121 HIS A N 1
ATOM 928 C CA . HIS A 1 121 ? -6.347 -18.133 -53.790 1.00 45.78 121 HIS A CA 1
ATOM 929 C C . HIS A 1 121 ? -6.161 -17.710 -55.248 1.00 45.78 121 HIS A C 1
ATOM 931 O O . HIS A 1 121 ? -5.762 -16.580 -55.532 1.00 45.78 121 HIS A O 1
ATOM 937 N N . ARG A 1 122 ? -6.380 -18.642 -56.185 1.00 50.78 122 ARG A N 1
ATOM 938 C CA . ARG A 1 122 ? -6.644 -18.274 -57.574 1.00 50.78 122 ARG A CA 1
ATOM 939 C C . ARG A 1 122 ? -7.880 -17.389 -57.523 1.00 50.78 122 ARG A C 1
ATOM 941 O O . ARG A 1 122 ? -8.976 -17.881 -57.277 1.00 50.78 122 ARG A O 1
ATOM 948 N N . GLN A 1 123 ? -7.667 -16.092 -57.699 1.00 47.94 123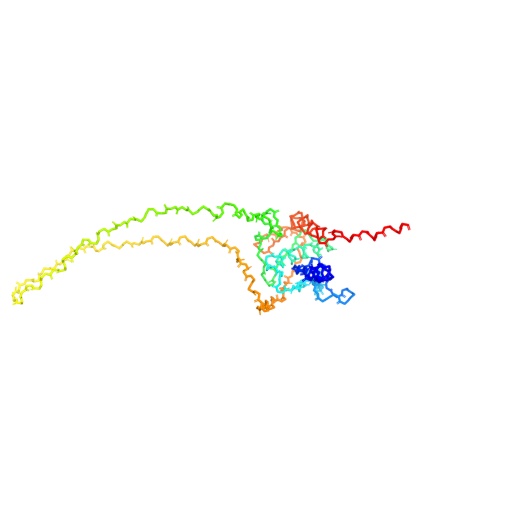 GLN A N 1
ATOM 949 C CA . GLN A 1 123 ? -8.705 -15.112 -57.960 1.00 47.94 123 GLN A CA 1
ATOM 950 C C . GLN A 1 123 ? -9.386 -15.536 -59.270 1.00 47.94 123 GLN A C 1
ATOM 952 O O . GLN A 1 123 ? -8.920 -15.215 -60.357 1.00 47.94 123 GLN A O 1
ATOM 957 N N . GLY A 1 124 ? -10.406 -16.386 -59.164 1.00 47.72 124 GLY A N 1
ATOM 958 C CA . GLY A 1 124 ? -11.319 -16.669 -60.259 1.00 47.72 124 GLY A CA 1
ATOM 959 C C . GLY A 1 124 ? -12.227 -15.462 -60.422 1.00 47.72 124 GLY A C 1
ATOM 960 O O . GLY A 1 124 ? -12.821 -15.012 -59.441 1.00 47.72 124 GLY A O 1
ATOM 961 N N . ASP A 1 125 ? -12.273 -14.926 -61.638 1.00 53.03 125 ASP A N 1
ATOM 962 C CA . ASP A 1 125 ? -13.131 -13.814 -62.027 1.00 53.03 125 ASP A CA 1
ATOM 963 C C . ASP A 1 125 ? -14.568 -14.041 -61.554 1.00 53.03 125 ASP A C 1
ATOM 965 O O . ASP A 1 125 ? -15.241 -14.993 -61.953 1.00 53.03 125 ASP A O 1
ATOM 969 N N . ILE A 1 126 ? -15.054 -13.137 -60.709 1.00 55.53 126 ILE A N 1
ATOM 970 C CA . ILE A 1 126 ? -16.482 -13.025 -60.446 1.00 55.53 126 ILE A CA 1
ATOM 971 C C . ILE A 1 126 ? -17.032 -12.182 -61.593 1.00 55.53 126 ILE A C 1
ATOM 973 O O . ILE A 1 126 ? -16.795 -10.975 -61.655 1.00 55.53 126 ILE A O 1
ATOM 977 N N . VAL A 1 127 ? -17.745 -12.822 -62.520 1.00 51.34 127 VAL A N 1
ATOM 978 C CA . VAL A 1 127 ? -18.500 -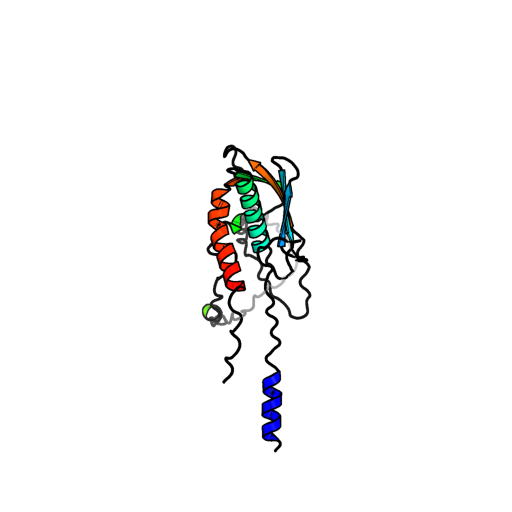12.130 -63.568 1.00 51.34 127 VAL A CA 1
ATOM 979 C C . VAL A 1 127 ? -19.629 -11.359 -62.887 1.00 51.34 127 VAL A C 1
ATOM 981 O O . VAL A 1 127 ? -20.656 -11.927 -62.516 1.00 51.34 127 VAL A O 1
ATOM 984 N N . VAL A 1 128 ? -19.420 -10.060 -62.676 1.00 49.88 128 VAL A N 1
ATOM 985 C CA . VAL A 1 128 ? -20.482 -9.139 -62.268 1.00 49.88 128 VAL A CA 1
ATOM 986 C C . VAL A 1 128 ? -21.438 -9.003 -63.450 1.00 49.88 128 VAL A C 1
ATOM 988 O O . VAL A 1 128 ? -21.012 -8.755 -64.577 1.00 49.88 128 VAL A O 1
ATOM 991 N N . GLY A 1 129 ? -22.719 -9.258 -63.180 1.00 43.22 129 GLY A N 1
ATOM 992 C CA . GLY A 1 129 ? -23.780 -9.431 -64.163 1.00 43.22 129 GLY A CA 1
ATOM 993 C C . GLY A 1 129 ? -23.793 -8.388 -65.279 1.00 43.22 129 GLY A C 1
ATOM 994 O O . GLY A 1 129 ? -23.656 -7.186 -65.058 1.00 43.22 129 GLY A O 1
ATOM 995 N N . ARG A 1 130 ? -23.994 -8.905 -66.490 1.00 41.34 130 ARG A N 1
ATOM 996 C CA . ARG A 1 130 ? -24.288 -8.165 -67.712 1.00 41.34 130 ARG A CA 1
ATOM 997 C C . ARG A 1 130 ? -25.531 -7.303 -67.482 1.00 41.34 130 ARG A C 1
ATOM 999 O O . ARG A 1 130 ? -26.580 -7.831 -67.123 1.00 41.34 130 ARG A O 1
ATOM 1006 N N . ALA A 1 131 ? -25.404 -5.993 -67.677 1.00 43.75 131 ALA A N 1
ATOM 1007 C CA . ALA A 1 131 ? -26.560 -5.125 -67.833 1.00 43.75 131 ALA A CA 1
ATOM 1008 C C . ALA A 1 131 ? -27.230 -5.509 -69.155 1.00 43.75 131 ALA A C 1
ATOM 1010 O O . ALA A 1 131 ? -26.678 -5.242 -70.221 1.00 43.75 131 ALA A O 1
ATOM 1011 N N . GLU A 1 132 ? -28.364 -6.197 -69.071 1.00 42.66 132 GLU A N 1
ATOM 1012 C CA . GLU A 1 132 ? -29.277 -6.309 -70.199 1.00 42.66 132 GLU A CA 1
ATOM 1013 C C . GLU A 1 132 ? -30.370 -5.255 -70.064 1.00 42.66 132 GLU A C 1
ATOM 1015 O O . GLU A 1 132 ? -30.795 -4.881 -68.969 1.00 42.66 132 GLU A O 1
ATOM 1020 N N . ASP A 1 133 ? -30.702 -4.735 -71.233 1.00 37.91 133 ASP A N 1
ATOM 1021 C CA . ASP A 1 133 ? -31.466 -3.547 -71.540 1.00 37.91 133 ASP A CA 1
ATOM 1022 C C . ASP A 1 133 ? -32.754 -3.322 -70.737 1.00 37.91 133 ASP A C 1
ATOM 1024 O O . ASP A 1 133 ? -33.513 -4.215 -70.366 1.00 37.91 133 ASP A O 1
ATOM 1028 N N . VAL A 1 134 ? -33.017 -2.033 -70.543 1.00 47.44 134 VAL A N 1
ATOM 1029 C CA . VAL A 1 134 ? -34.275 -1.454 -70.079 1.00 47.44 134 VAL A CA 1
ATOM 1030 C C . VAL A 1 134 ? -35.436 -1.929 -70.963 1.00 47.44 134 VAL A C 1
ATOM 1032 O O . VAL A 1 134 ? -35.460 -1.593 -72.141 1.00 47.44 134 VAL A O 1
ATOM 1035 N N . SER A 1 135 ? -36.438 -2.613 -70.391 1.00 44.06 135 SER A N 1
ATOM 1036 C CA . SER A 1 135 ? -37.875 -2.290 -70.539 1.00 44.06 135 SER A CA 1
ATOM 1037 C C . SER A 1 135 ? -38.797 -3.386 -69.968 1.00 44.06 135 SER A C 1
ATOM 1039 O O . SER A 1 135 ? -38.594 -4.575 -70.182 1.00 44.06 135 SER A O 1
ATOM 1041 N N . SER A 1 136 ? -39.892 -2.930 -69.348 1.00 41.66 136 SER A N 1
ATOM 1042 C CA . SER A 1 136 ? -41.160 -3.626 -69.054 1.00 41.66 136 SER A CA 1
ATOM 1043 C C . SER A 1 136 ? -41.294 -4.489 -67.778 1.00 41.66 136 SER A C 1
ATOM 1045 O O . SER A 1 136 ? -40.956 -5.660 -67.714 1.00 41.66 136 SER A O 1
ATOM 1047 N N . GLY A 1 137 ? -41.900 -3.858 -66.763 1.00 49.97 137 GLY A N 1
ATOM 1048 C CA . GLY A 1 137 ? -43.053 -4.362 -66.002 1.00 49.97 137 GLY A CA 1
ATOM 1049 C C . GLY A 1 137 ? -43.021 -5.765 -65.386 1.00 49.97 137 GLY A C 1
ATOM 1050 O O . GLY A 1 137 ? -43.534 -6.695 -65.988 1.00 49.97 137 GLY A O 1
ATOM 1051 N N . ALA A 1 138 ? -42.619 -5.862 -64.113 1.00 45.94 138 ALA A N 1
ATOM 1052 C CA . ALA A 1 138 ? -43.250 -6.722 -63.097 1.00 45.94 138 ALA A CA 1
ATOM 1053 C C . ALA A 1 138 ? -42.627 -6.446 -61.713 1.00 45.94 138 ALA A C 1
ATOM 1055 O O . ALA A 1 138 ? -41.460 -6.741 -61.471 1.00 45.94 138 ALA A O 1
ATOM 1056 N N . MET A 1 139 ? -43.397 -5.879 -60.777 1.00 42.47 139 MET A N 1
ATOM 1057 C CA . MET A 1 139 ? -43.012 -5.848 -59.360 1.00 42.47 139 MET A CA 1
ATOM 1058 C C . MET A 1 139 ? -43.086 -7.267 -58.787 1.00 42.47 139 MET A C 1
ATOM 1060 O O . MET A 1 139 ? -44.182 -7.789 -58.586 1.00 42.47 139 MET A O 1
ATOM 1064 N N . HIS A 1 140 ? -41.948 -7.860 -58.428 1.00 51.88 140 HIS A N 1
ATOM 1065 C CA . HIS A 1 140 ? -41.929 -9.012 -57.529 1.00 51.88 140 HIS A CA 1
ATOM 1066 C C . HIS A 1 140 ? -41.733 -8.525 -56.092 1.00 51.88 140 HIS A C 1
ATOM 1068 O O . HIS A 1 140 ? -40.660 -8.080 -55.692 1.00 51.88 140 HIS A O 1
ATOM 1074 N N . ARG A 1 141 ? -42.819 -8.563 -55.315 1.00 53.84 141 ARG A N 1
ATOM 1075 C CA . ARG A 1 141 ? -42.824 -8.247 -53.885 1.00 53.84 141 ARG A CA 1
ATOM 1076 C C . ARG A 1 141 ? -42.190 -9.423 -53.129 1.00 53.84 141 ARG A C 1
ATOM 1078 O O . ARG A 1 141 ? -42.846 -10.439 -52.916 1.00 53.84 141 ARG A O 1
ATOM 1085 N N . THR A 1 142 ? -40.930 -9.299 -52.722 1.00 51.81 142 THR A N 1
ATOM 1086 C CA . THR A 1 142 ? -40.238 -10.323 -51.922 1.00 51.81 142 THR A CA 1
ATOM 1087 C C . THR A 1 142 ? -40.708 -10.249 -50.467 1.00 51.81 142 THR A C 1
ATOM 1089 O O . THR A 1 142 ? -40.174 -9.498 -49.654 1.00 51.81 142 THR A O 1
ATOM 1092 N N . ALA A 1 143 ? -41.753 -11.007 -50.132 1.00 49.34 143 ALA A N 1
ATOM 1093 C CA . ALA A 1 143 ? -42.163 -11.254 -48.754 1.00 49.34 143 ALA A CA 1
ATOM 1094 C C . ALA A 1 143 ? -41.274 -12.359 -48.159 1.00 49.34 143 ALA A C 1
ATOM 1096 O O . ALA A 1 143 ? -41.620 -13.535 -48.193 1.00 49.34 143 ALA A O 1
ATOM 1097 N N . GLY A 1 144 ? -40.097 -11.985 -47.661 1.00 51.03 144 GLY A N 1
ATOM 1098 C CA . GLY A 1 144 ? -39.193 -12.888 -46.951 1.00 51.03 144 GLY A CA 1
ATOM 1099 C C . GLY A 1 144 ? -38.739 -12.246 -45.649 1.00 51.03 144 GLY A C 1
ATOM 1100 O O . GLY A 1 144 ? -38.203 -11.140 -45.663 1.00 51.03 144 GLY A O 1
ATOM 1101 N N . ALA A 1 145 ? -38.979 -12.920 -44.523 1.00 56.06 145 ALA A N 1
ATOM 1102 C CA . ALA A 1 145 ? -38.454 -12.516 -43.227 1.00 56.06 145 ALA A CA 1
ATOM 1103 C C . ALA A 1 145 ? -36.921 -12.465 -43.302 1.00 56.06 145 ALA A C 1
ATOM 1105 O O . ALA A 1 145 ? -36.272 -13.490 -43.498 1.00 56.06 145 ALA A O 1
ATOM 1106 N N . MET A 1 146 ? -36.349 -11.267 -43.176 1.00 50.50 146 MET A N 1
ATOM 1107 C CA . MET A 1 146 ? -34.901 -11.073 -43.129 1.00 50.50 146 MET A CA 1
ATOM 1108 C C . MET A 1 146 ? -34.379 -11.721 -41.837 1.00 50.50 146 MET A C 1
ATOM 1110 O O . MET A 1 146 ? -34.779 -11.278 -40.755 1.00 50.50 146 MET A O 1
ATOM 1114 N N . PRO A 1 147 ? -33.524 -12.760 -41.888 1.00 58.50 147 PRO A N 1
ATOM 1115 C CA . PRO A 1 147 ? -32.955 -13.327 -40.676 1.00 58.50 147 PRO A CA 1
ATOM 1116 C C . PRO A 1 147 ? -32.045 -12.278 -40.033 1.00 58.50 147 PRO A C 1
ATOM 1118 O O . PRO A 1 147 ? -30.982 -11.943 -40.553 1.00 58.50 147 PRO A O 1
ATOM 1121 N N . VAL A 1 148 ? -32.469 -11.733 -38.892 1.00 64.75 148 VAL A N 1
ATOM 1122 C CA . VAL A 1 148 ? -31.624 -10.856 -38.081 1.00 64.75 148 VAL A CA 1
ATOM 1123 C C . VAL A 1 148 ? -30.626 -11.745 -37.346 1.00 64.75 148 VAL A C 1
ATOM 1125 O O . VAL A 1 148 ? -30.900 -12.241 -36.253 1.00 64.75 148 VAL A O 1
ATOM 1128 N N . PHE A 1 149 ? -29.459 -11.960 -37.949 1.00 61.09 149 PHE A N 1
ATOM 1129 C CA . PHE A 1 149 ? -28.315 -12.544 -37.258 1.00 61.09 149 PHE A CA 1
ATOM 1130 C C . PHE A 1 149 ? -27.823 -11.548 -36.201 1.00 61.09 149 PHE A C 1
ATOM 1132 O O . PHE A 1 149 ? -27.022 -10.660 -36.483 1.00 61.09 149 PHE A O 1
ATOM 1139 N N . ARG A 1 150 ? -28.317 -11.670 -34.964 1.00 64.31 150 ARG A N 1
ATOM 1140 C CA . ARG A 1 150 ? -27.685 -11.006 -33.820 1.00 64.31 150 ARG A CA 1
ATOM 1141 C C . ARG A 1 150 ? -26.429 -11.788 -33.472 1.00 64.31 150 ARG A C 1
ATOM 1143 O O . ARG A 1 150 ? -26.507 -12.827 -32.823 1.00 64.31 150 ARG A O 1
ATOM 1150 N N . MET A 1 151 ? -25.279 -11.297 -33.923 1.00 66.62 151 MET A N 1
ATOM 1151 C CA . MET A 1 151 ? -24.002 -11.771 -33.401 1.00 66.62 151 MET A CA 1
ATOM 1152 C C . MET A 1 151 ? -24.015 -11.603 -31.874 1.00 66.62 151 MET A C 1
ATOM 1154 O O . MET A 1 151 ? -24.369 -10.518 -31.397 1.00 66.62 151 MET A O 1
ATOM 1158 N N . PRO A 1 152 ? -23.663 -12.640 -31.093 1.00 69.81 152 PRO A N 1
ATOM 1159 C CA . PRO A 1 152 ? -23.391 -12.442 -29.681 1.00 69.81 152 PRO A CA 1
ATOM 1160 C C . PRO A 1 152 ? -22.266 -11.404 -29.553 1.00 69.81 152 PRO A C 1
ATOM 1162 O O . PRO A 1 152 ? -21.345 -11.409 -30.380 1.00 69.81 152 PRO A O 1
ATOM 1165 N N . PRO A 1 153 ? -22.342 -10.488 -28.572 1.00 70.75 153 PRO A N 1
ATOM 1166 C CA . PRO A 1 153 ? -21.302 -9.490 -28.388 1.00 70.75 153 PRO A CA 1
ATOM 1167 C C . PRO A 1 153 ? -19.951 -10.202 -28.239 1.00 70.75 153 PRO A C 1
ATOM 1169 O O . PRO A 1 153 ? -19.880 -11.216 -27.534 1.00 70.75 153 PRO A O 1
ATOM 1172 N N . PRO A 1 154 ? -18.890 -9.725 -28.915 1.00 73.06 154 PRO A N 1
ATOM 1173 C CA . PRO A 1 154 ? -17.570 -10.311 -28.756 1.00 73.06 154 PRO A CA 1
ATOM 1174 C C . PRO A 1 154 ? -17.202 -10.280 -27.273 1.00 73.06 154 PRO A C 1
ATOM 1176 O O . PRO A 1 154 ? -17.456 -9.287 -26.586 1.00 73.06 154 PRO A O 1
ATOM 1179 N N . ALA A 1 155 ? -16.636 -11.379 -26.773 1.00 74.50 155 ALA A N 1
ATOM 1180 C CA . ALA A 1 155 ? -16.153 -11.428 -25.403 1.00 74.50 155 ALA A CA 1
ATOM 1181 C C . ALA A 1 155 ? -15.208 -10.243 -25.173 1.00 74.50 155 ALA A C 1
ATOM 1183 O O . ALA A 1 155 ? -14.306 -10.004 -25.981 1.00 74.50 155 ALA A O 1
ATOM 1184 N N . LEU A 1 156 ? -15.438 -9.493 -24.092 1.00 72.75 156 LEU A N 1
ATOM 1185 C CA . LEU A 1 156 ? -14.551 -8.398 -23.719 1.00 72.75 156 LEU A CA 1
ATOM 1186 C C . LEU A 1 156 ? -13.118 -8.946 -23.627 1.00 72.75 156 LEU A C 1
ATOM 1188 O O . LEU A 1 156 ? -12.922 -10.024 -23.050 1.00 72.75 156 LEU A O 1
ATOM 1192 N N . PRO A 1 157 ? -12.120 -8.255 -24.205 1.00 69.12 157 PRO A N 1
ATOM 1193 C CA . PRO A 1 157 ? -10.742 -8.695 -24.094 1.00 69.12 157 PRO A CA 1
ATOM 1194 C C . PRO A 1 157 ? -10.386 -8.802 -22.610 1.00 69.12 157 PRO A C 1
ATOM 1196 O O . PRO A 1 157 ? -10.637 -7.881 -21.831 1.00 69.12 157 PRO A O 1
ATOM 1199 N N . LYS A 1 158 ? -9.820 -9.946 -22.210 1.00 60.03 158 LYS A N 1
ATOM 1200 C CA . LYS A 1 158 ? -9.267 -10.109 -20.862 1.00 60.03 158 LYS A CA 1
ATOM 1201 C C . LYS A 1 158 ? -8.240 -9.003 -20.648 1.00 60.03 158 LYS A C 1
ATOM 1203 O O . LYS A 1 158 ? -7.395 -8.798 -21.519 1.00 60.03 158 LYS A O 1
ATOM 1208 N N . TYR A 1 159 ? -8.326 -8.306 -19.516 1.00 59.56 159 TYR A N 1
ATOM 1209 C CA . TYR A 1 159 ? -7.374 -7.259 -19.162 1.00 59.56 159 TYR A CA 1
ATOM 1210 C C . TYR A 1 159 ? -5.951 -7.819 -19.252 1.00 59.56 159 TYR A C 1
ATOM 1212 O O . TYR A 1 159 ? -5.572 -8.718 -18.502 1.00 59.56 159 TYR A O 1
ATOM 1220 N N . GLN A 1 160 ? -5.194 -7.324 -20.227 1.00 55.47 160 GLN A N 1
ATOM 1221 C CA . GLN A 1 160 ? -3.768 -7.572 -20.334 1.00 55.47 160 GLN A CA 1
ATOM 1222 C C . GLN A 1 160 ? -3.068 -6.356 -19.735 1.00 55.47 160 GLN A C 1
ATOM 1224 O O . GLN A 1 160 ? -3.353 -5.233 -20.163 1.00 55.47 160 GLN A O 1
ATOM 1229 N N . PRO A 1 161 ? -2.181 -6.542 -18.745 1.00 45.19 161 PRO A N 1
ATOM 1230 C CA . PRO A 1 161 ? -1.412 -5.429 -18.220 1.00 45.19 161 PRO A CA 1
ATOM 1231 C C . PRO A 1 161 ? -0.611 -4.792 -19.369 1.00 45.19 161 PRO A C 1
ATOM 1233 O O . PRO A 1 161 ? -0.086 -5.519 -20.219 1.00 45.19 161 PRO A O 1
ATOM 1236 N N . PRO A 1 162 ? -0.518 -3.453 -19.430 1.00 44.78 162 PRO A N 1
ATOM 1237 C CA . PRO A 1 162 ? 0.188 -2.780 -20.510 1.00 44.78 162 PRO A CA 1
ATOM 1238 C C . PRO A 1 162 ? 1.657 -3.216 -20.546 1.00 44.78 162 PRO A C 1
ATOM 1240 O O . PRO A 1 162 ? 2.358 -3.186 -19.534 1.00 44.78 162 PRO A O 1
ATOM 1243 N N . VAL A 1 163 ? 2.131 -3.599 -21.733 1.00 53.12 163 VAL A N 1
ATOM 1244 C CA . VAL A 1 163 ? 3.557 -3.818 -21.985 1.00 53.12 163 VAL A CA 1
ATOM 1245 C C . VAL A 1 163 ? 4.212 -2.448 -22.124 1.00 53.12 163 VAL A C 1
ATOM 1247 O O . VAL A 1 163 ? 3.982 -1.730 -23.096 1.00 53.12 163 VAL A O 1
ATOM 1250 N N . TYR A 1 164 ? 5.020 -2.066 -21.139 1.00 48.44 164 TYR A N 1
ATOM 1251 C CA . TYR A 1 164 ? 5.781 -0.820 -21.186 1.00 48.44 16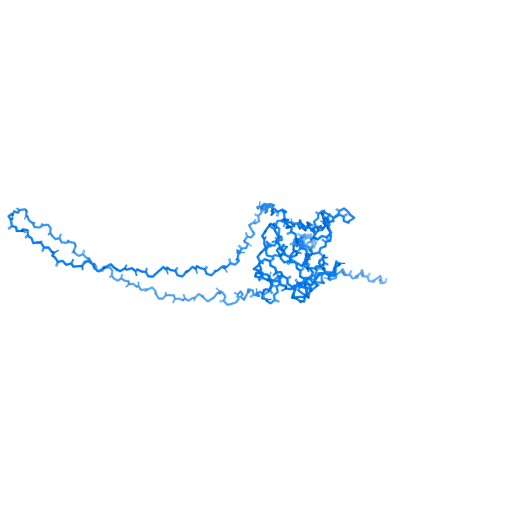4 TYR A CA 1
ATOM 1252 C C . TYR A 1 164 ? 7.001 -0.998 -22.098 1.00 48.44 164 TYR A C 1
ATOM 1254 O O . TYR A 1 164 ? 8.053 -1.469 -21.667 1.00 48.44 164 TYR A O 1
ATOM 1262 N N . ILE A 1 165 ? 6.856 -0.635 -23.374 1.00 53.25 165 ILE A N 1
ATOM 1263 C CA . ILE A 1 165 ? 7.977 -0.547 -24.316 1.00 53.25 165 ILE A CA 1
ATOM 1264 C C . ILE A 1 165 ? 8.689 0.786 -24.065 1.00 53.25 165 ILE A C 1
ATOM 1266 O O . ILE A 1 165 ? 8.167 1.854 -24.380 1.00 53.25 165 ILE A O 1
ATOM 1270 N N . TYR A 1 166 ? 9.879 0.730 -23.468 1.00 45.97 166 TYR A N 1
ATOM 1271 C CA . TYR A 1 166 ? 10.691 1.915 -23.205 1.00 45.97 166 TYR A CA 1
ATOM 1272 C C . TYR A 1 166 ? 11.501 2.292 -24.447 1.00 45.97 166 TYR A C 1
ATOM 1274 O O . TYR A 1 166 ? 12.539 1.697 -24.731 1.00 45.97 166 TYR A O 1
ATOM 1282 N N . THR A 1 167 ? 11.044 3.307 -25.178 1.00 50.91 167 THR A N 1
ATOM 1283 C CA . THR A 1 167 ? 11.802 3.894 -26.287 1.00 50.91 167 THR A CA 1
ATOM 1284 C C . THR A 1 167 ? 12.926 4.781 -25.727 1.00 50.91 167 THR A C 1
ATOM 1286 O O . THR A 1 167 ? 12.634 5.734 -24.995 1.00 50.91 167 THR A O 1
ATOM 1289 N N . PRO A 1 168 ? 14.213 4.519 -26.028 1.00 43.03 168 PRO A N 1
ATOM 1290 C CA . PRO A 1 168 ? 15.310 5.353 -25.544 1.00 43.03 168 PRO A CA 1
ATOM 1291 C C . PRO A 1 168 ? 15.168 6.785 -26.086 1.00 43.03 168 PRO A C 1
ATOM 1293 O O . PRO A 1 168 ? 15.028 6.988 -27.287 1.00 43.03 168 PRO A O 1
ATOM 1296 N N . GLY A 1 169 ? 15.178 7.778 -25.190 1.00 48.00 169 GLY A N 1
ATOM 1297 C CA . GLY A 1 169 ? 15.018 9.203 -25.523 1.00 48.00 169 GLY A CA 1
ATOM 1298 C C . GLY A 1 169 ? 13.650 9.803 -25.179 1.00 48.00 169 GLY A C 1
ATOM 1299 O O . GLY A 1 169 ? 13.519 11.024 -25.161 1.00 48.00 169 GLY A O 1
ATOM 1300 N N . TYR A 1 170 ? 12.654 8.983 -24.833 1.00 45.12 170 TYR A N 1
ATOM 1301 C CA . TYR A 1 170 ? 11.397 9.471 -24.266 1.00 45.12 170 TYR A CA 1
ATOM 1302 C C . TYR A 1 170 ? 11.536 9.535 -22.741 1.00 45.12 170 TYR A C 1
ATOM 1304 O O . TYR A 1 170 ? 11.751 8.510 -22.087 1.00 45.12 170 TYR A O 1
ATOM 1312 N N . ALA A 1 171 ? 11.452 10.730 -22.150 1.00 48.81 171 ALA A N 1
ATOM 1313 C CA . ALA A 1 171 ? 11.274 10.829 -20.706 1.00 48.81 171 ALA A CA 1
ATOM 1314 C C . ALA A 1 171 ? 9.942 10.132 -20.378 1.00 48.81 171 ALA A C 1
ATOM 1316 O O . ALA A 1 171 ? 8.924 10.510 -20.963 1.00 48.81 171 ALA A O 1
ATOM 1317 N N . PRO A 1 172 ? 9.915 9.094 -19.520 1.00 52.00 172 PRO A N 1
ATOM 1318 C CA . PRO A 1 172 ? 8.650 8.484 -19.147 1.00 52.00 172 PRO A CA 1
ATOM 1319 C C . PRO A 1 172 ? 7.760 9.586 -18.578 1.00 52.00 172 PRO A C 1
ATOM 1321 O O . PRO A 1 172 ? 8.232 10.390 -17.767 1.00 52.00 172 PRO A O 1
ATOM 1324 N N . ALA A 1 173 ? 6.503 9.651 -19.030 1.00 50.84 173 ALA A N 1
ATOM 1325 C CA . ALA A 1 173 ? 5.532 10.554 -18.431 1.00 50.84 173 ALA A CA 1
ATOM 1326 C C . ALA A 1 173 ? 5.607 10.360 -16.907 1.00 50.84 173 ALA A C 1
ATOM 1328 O O . ALA A 1 173 ? 5.628 9.204 -16.463 1.00 50.84 173 ALA A O 1
ATOM 1329 N N . PRO A 1 174 ? 5.738 11.434 -16.104 1.00 53.16 174 PRO A N 1
ATOM 1330 C CA . PRO A 1 174 ? 5.713 11.288 -14.661 1.00 53.16 174 PRO A CA 1
ATOM 1331 C C . PRO A 1 174 ? 4.406 10.580 -14.324 1.00 53.16 174 PRO A C 1
ATOM 1333 O O . PRO A 1 174 ? 3.322 11.095 -14.600 1.00 53.16 174 PRO A O 1
ATOM 1336 N N . LEU A 1 175 ? 4.512 9.352 -13.817 1.00 59.97 175 LEU A N 1
ATOM 1337 C CA . LEU A 1 175 ? 3.342 8.669 -13.302 1.00 59.97 175 LEU A CA 1
ATOM 1338 C C . LEU A 1 175 ? 2.788 9.552 -12.185 1.00 59.97 175 LEU A C 1
ATOM 1340 O O . LEU A 1 175 ? 3.575 10.057 -11.379 1.00 59.97 175 LEU A O 1
ATOM 1344 N N . PRO A 1 176 ? 1.472 9.800 -12.160 1.00 60.81 176 PRO A N 1
ATOM 1345 C CA . PRO A 1 176 ? 0.903 10.666 -11.151 1.00 60.81 176 PRO A CA 1
ATOM 1346 C C . PRO A 1 176 ? 1.143 10.030 -9.786 1.00 60.81 176 PRO A C 1
ATOM 1348 O O . PRO A 1 176 ? 0.884 8.839 -9.594 1.00 60.81 176 PRO A O 1
ATOM 1351 N N . ASP A 1 177 ? 1.626 10.832 -8.842 1.00 77.81 177 ASP A N 1
ATOM 1352 C CA . ASP A 1 177 ? 1.624 10.465 -7.435 1.00 77.81 177 ASP A CA 1
ATOM 1353 C C . ASP A 1 177 ? 0.232 9.954 -7.066 1.00 77.81 177 ASP A C 1
ATOM 1355 O O . ASP A 1 177 ? -0.768 10.659 -7.233 1.00 77.81 177 ASP A O 1
ATOM 1359 N N . ARG A 1 178 ? 0.148 8.709 -6.594 1.00 90.25 178 ARG A N 1
ATOM 1360 C CA . ARG A 1 178 ? -1.142 8.095 -6.283 1.00 90.25 178 ARG A CA 1
ATOM 1361 C C . ARG A 1 178 ? -1.418 8.214 -4.797 1.00 90.25 178 ARG A C 1
ATOM 1363 O O . ARG A 1 178 ? -0.537 7.985 -3.971 1.00 90.25 178 ARG A O 1
ATOM 1370 N N . THR A 1 179 ? -2.649 8.590 -4.476 1.00 94.56 179 THR A N 1
ATOM 1371 C CA . THR A 1 179 ? -3.127 8.771 -3.105 1.00 94.56 179 THR A CA 1
ATOM 1372 C C . THR A 1 179 ? -4.446 8.033 -2.936 1.00 94.56 179 THR A C 1
ATOM 1374 O O . THR A 1 179 ? -5.294 8.077 -3.827 1.00 94.56 179 THR A O 1
ATOM 1377 N N . ILE A 1 180 ? -4.605 7.374 -1.794 1.00 96.44 180 ILE A N 1
ATOM 1378 C CA . ILE A 1 180 ? -5.854 6.758 -1.352 1.00 96.44 180 ILE A CA 1
ATOM 1379 C C . ILE A 1 180 ? -6.201 7.246 0.053 1.00 96.44 180 ILE A C 1
ATOM 1381 O O . ILE A 1 180 ? -5.309 7.529 0.862 1.00 96.44 180 ILE A O 1
ATOM 1385 N N . LEU A 1 181 ? -7.498 7.337 0.339 1.00 97.31 181 LEU A N 1
ATOM 1386 C CA . LEU A 1 181 ? -7.993 7.482 1.703 1.00 97.31 181 LEU A CA 1
ATOM 1387 C C . LEU A 1 181 ? -8.522 6.147 2.192 1.00 97.31 181 LEU A C 1
ATOM 1389 O O . LEU A 1 181 ? -9.273 5.461 1.495 1.00 97.31 181 LEU A O 1
ATOM 1393 N N . VAL A 1 182 ? -8.121 5.811 3.406 1.00 97.31 182 VAL A N 1
ATOM 1394 C CA . VAL A 1 182 ? -8.371 4.525 4.032 1.00 97.31 182 VAL A CA 1
ATOM 1395 C C . VAL A 1 182 ? -9.081 4.753 5.352 1.00 97.31 182 VAL A C 1
ATOM 1397 O O . VAL A 1 182 ? -8.583 5.482 6.207 1.00 97.31 182 VAL A O 1
ATOM 1400 N N . GLU A 1 183 ? -10.238 4.123 5.502 1.00 97.19 183 GLU A N 1
ATOM 1401 C CA . GLU A 1 183 ? -10.985 4.045 6.750 1.00 97.19 183 GLU A CA 1
ATOM 1402 C C . GLU A 1 183 ? -10.697 2.701 7.428 1.00 97.19 183 GLU A C 1
ATOM 1404 O O . GLU A 1 183 ? -10.876 1.637 6.831 1.00 97.19 183 GLU A O 1
ATOM 1409 N N . LEU A 1 184 ? -10.244 2.737 8.674 1.00 97.06 184 LEU A N 1
ATOM 1410 C CA . LEU A 1 184 ? -9.990 1.563 9.493 1.00 97.06 184 LEU A CA 1
ATOM 1411 C C . LEU A 1 184 ? -11.302 0.969 9.993 1.00 97.06 184 LEU A C 1
ATOM 1413 O O . LEU A 1 184 ? -12.181 1.681 10.479 1.00 97.06 184 LEU A O 1
ATOM 1417 N N . ARG A 1 185 ? -11.419 -0.354 9.897 1.00 95.81 185 ARG A N 1
ATOM 1418 C CA . ARG A 1 185 ? -12.611 -1.096 10.300 1.00 95.81 185 ARG A CA 1
ATOM 1419 C C . ARG A 1 185 ? -12.293 -1.915 11.552 1.00 95.81 185 ARG A C 1
ATOM 1421 O O . ARG A 1 185 ? -11.368 -2.725 11.507 1.00 95.81 185 ARG A O 1
ATOM 1428 N N . PRO A 1 186 ? -13.043 -1.735 12.655 1.00 92.50 186 PRO A N 1
ATOM 1429 C CA . PRO A 1 186 ? -12.827 -2.492 13.890 1.00 92.50 186 PRO A CA 1
ATOM 1430 C C . PRO A 1 186 ? -13.342 -3.935 13.792 1.00 92.50 186 PRO A C 1
ATOM 1432 O O . PRO A 1 186 ? -13.027 -4.765 14.639 1.00 92.50 186 PRO A O 1
ATOM 1435 N N . ASP A 1 187 ? -14.149 -4.240 12.778 1.00 91.19 187 ASP A N 1
ATOM 1436 C CA . ASP A 1 187 ? -14.779 -5.532 12.568 1.00 91.19 187 ASP A CA 1
ATOM 1437 C C . ASP A 1 187 ? -14.811 -5.929 11.084 1.00 91.19 187 ASP A C 1
ATOM 1439 O O . ASP A 1 187 ? -14.612 -5.120 10.178 1.00 91.19 187 ASP A O 1
ATOM 1443 N N . LEU A 1 188 ? -15.074 -7.213 10.839 1.00 89.25 188 LEU A N 1
ATOM 1444 C CA . LEU A 1 188 ? -15.143 -7.814 9.501 1.00 89.25 188 LEU A CA 1
ATOM 1445 C C . LEU A 1 188 ? -16.571 -7.820 8.922 1.00 89.25 188 LEU A C 1
ATOM 1447 O O . LEU A 1 188 ? -16.877 -8.587 8.011 1.00 89.25 188 LEU A O 1
ATOM 1451 N N . ARG A 1 189 ? -17.483 -7.009 9.472 1.00 85.06 189 ARG A N 1
ATOM 1452 C CA . ARG A 1 189 ? -18.873 -6.936 8.998 1.00 85.06 189 ARG A CA 1
ATOM 1453 C C . ARG A 1 189 ? -18.963 -6.033 7.767 1.00 85.06 189 ARG A C 1
ATOM 1455 O O . ARG A 1 189 ? -18.257 -5.032 7.686 1.00 85.06 189 ARG A O 1
ATOM 1462 N N . SER A 1 190 ? -19.871 -6.355 6.841 1.00 79.88 190 SER A N 1
ATOM 1463 C CA . SER A 1 190 ? -20.049 -5.619 5.574 1.00 79.88 190 SER A CA 1
ATOM 1464 C C . SER A 1 190 ? -18.753 -5.518 4.762 1.00 79.88 190 SER A C 1
ATOM 1466 O O . SER A 1 190 ? -18.189 -4.443 4.553 1.00 79.88 190 SER A O 1
ATOM 1468 N N . MET A 1 191 ? -18.266 -6.676 4.314 1.00 87.31 191 MET A N 1
ATOM 1469 C CA . MET A 1 191 ? -17.194 -6.724 3.329 1.00 87.31 191 MET A CA 1
ATOM 1470 C C . MET A 1 191 ? -17.744 -6.347 1.953 1.00 87.31 191 MET A C 1
ATOM 1472 O O . MET A 1 191 ? -18.548 -7.078 1.381 1.00 87.31 191 MET A O 1
ATOM 1476 N N . ASP A 1 192 ? -17.291 -5.202 1.452 1.00 88.25 192 ASP A N 1
ATOM 1477 C CA . ASP A 1 192 ? -17.522 -4.736 0.088 1.00 88.25 192 ASP A CA 1
ATOM 1478 C C . ASP A 1 192 ? -16.26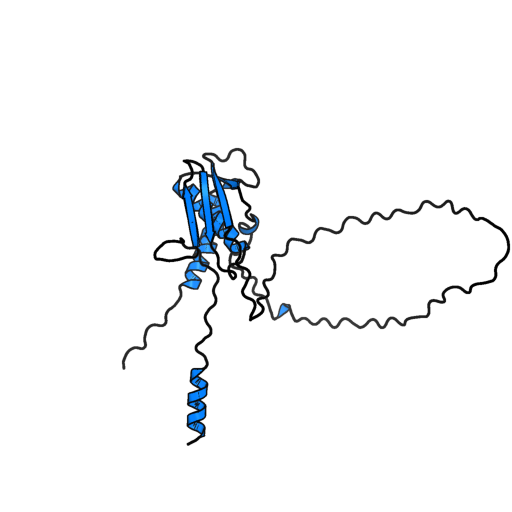1 -4.994 -0.758 1.00 88.25 192 ASP A C 1
ATOM 1480 O O . ASP A 1 192 ? -15.181 -5.220 -0.212 1.00 88.25 192 ASP A O 1
ATOM 1484 N N . ASP A 1 193 ? -16.341 -4.808 -2.078 1.00 88.06 193 ASP A N 1
ATOM 1485 C CA . ASP A 1 193 ? -15.199 -4.955 -3.005 1.00 88.06 193 ASP A CA 1
ATOM 1486 C C . ASP A 1 193 ? -14.016 -4.004 -2.716 1.00 88.06 193 ASP A C 1
ATOM 1488 O O . ASP A 1 193 ? -12.918 -4.170 -3.245 1.00 88.06 193 ASP A O 1
ATOM 1492 N N . LYS A 1 194 ? -14.235 -2.973 -1.888 1.00 92.69 194 LYS A N 1
ATOM 1493 C CA . LYS A 1 194 ? -13.218 -1.995 -1.457 1.00 92.69 194 LYS A CA 1
ATOM 1494 C C . LYS A 1 194 ? -12.725 -2.219 -0.027 1.00 92.69 194 LYS A C 1
ATOM 1496 O O . LYS A 1 194 ? -11.958 -1.394 0.479 1.00 92.69 194 LYS A O 1
ATOM 1501 N N . THR A 1 195 ? -13.203 -3.269 0.634 1.00 95.12 195 THR A N 1
ATOM 1502 C CA . THR A 1 195 ? -12.835 -3.630 2.002 1.00 95.12 195 THR A CA 1
ATOM 1503 C C . THR A 1 195 ? -11.858 -4.794 1.962 1.00 95.12 195 THR A C 1
ATOM 1505 O O . THR A 1 195 ? -12.125 -5.829 1.358 1.00 95.12 195 THR A O 1
ATOM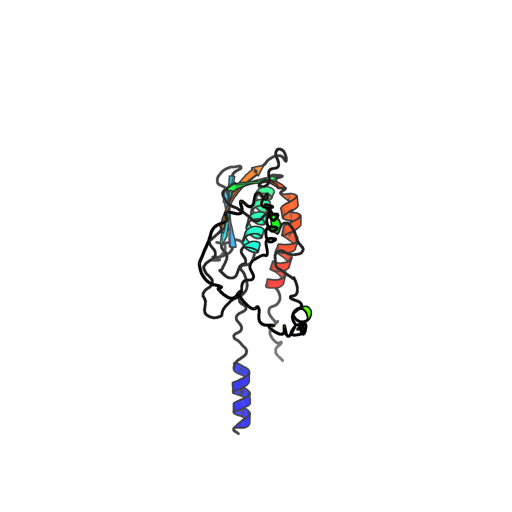 1508 N N . PHE A 1 196 ? -10.729 -4.637 2.641 1.00 96.00 196 PHE A N 1
ATOM 1509 C CA . PHE A 1 196 ? -9.639 -5.599 2.636 1.00 96.00 196 PHE A CA 1
ATOM 1510 C C . PHE A 1 196 ? -9.357 -6.079 4.056 1.00 96.00 196 PHE A C 1
ATOM 1512 O O . PHE A 1 196 ? -9.365 -5.292 5.005 1.00 96.00 196 PHE A O 1
ATOM 1519 N N . VAL A 1 197 ? -9.088 -7.377 4.199 1.00 96.94 197 VAL A N 1
ATOM 1520 C CA . VAL A 1 197 ? -8.653 -7.961 5.472 1.00 96.94 197 VAL A CA 1
ATOM 1521 C C . VAL A 1 197 ? -7.176 -7.641 5.669 1.00 96.94 197 VAL A C 1
ATOM 1523 O O . VAL A 1 197 ? -6.349 -7.978 4.821 1.00 96.94 197 VAL A O 1
ATOM 1526 N N . THR A 1 198 ? -6.833 -7.013 6.793 1.00 97.38 198 THR A N 1
ATOM 1527 C CA . THR A 1 198 ? -5.473 -6.525 7.065 1.00 97.38 198 THR A CA 1
ATOM 1528 C C . THR A 1 198 ? -4.446 -7.656 7.000 1.00 97.38 198 THR A C 1
ATOM 1530 O O . THR A 1 198 ? -3.424 -7.528 6.328 1.00 97.38 198 THR A O 1
ATOM 1533 N N . ALA A 1 199 ? -4.739 -8.786 7.650 1.00 96.12 199 ALA A N 1
ATOM 1534 C CA . ALA A 1 199 ? -3.857 -9.952 7.660 1.00 96.12 199 ALA A CA 1
ATOM 1535 C C . ALA A 1 199 ? -3.634 -10.528 6.250 1.00 96.12 199 ALA A C 1
ATOM 1537 O O . ALA A 1 199 ? -2.493 -10.740 5.854 1.00 96.12 199 ALA A O 1
ATOM 1538 N N . ASP A 1 200 ? -4.702 -10.686 5.461 1.00 94.94 200 ASP A N 1
ATOM 1539 C CA . ASP A 1 200 ? -4.630 -11.257 4.109 1.00 94.94 200 ASP A CA 1
ATOM 1540 C C . ASP A 1 200 ? -3.740 -10.424 3.173 1.00 94.94 200 ASP A C 1
ATOM 1542 O O . ASP A 1 200 ? -2.911 -10.962 2.437 1.00 94.94 200 ASP A O 1
ATOM 1546 N N . VAL A 1 201 ? -3.853 -9.092 3.237 1.00 95.56 201 VAL A N 1
ATOM 1547 C CA . VAL A 1 201 ? -3.016 -8.194 2.428 1.00 95.56 201 VAL A CA 1
ATOM 1548 C C . VAL A 1 201 ? -1.544 -8.295 2.831 1.00 95.56 201 VAL A C 1
ATOM 1550 O O . VAL A 1 201 ? -0.674 -8.364 1.958 1.00 95.56 201 VAL A O 1
ATOM 1553 N N . LEU A 1 202 ? -1.250 -8.321 4.134 1.00 95.56 202 LEU A N 1
ATOM 1554 C CA . LEU A 1 202 ? 0.122 -8.428 4.634 1.00 95.56 202 LEU A CA 1
ATOM 1555 C C . LEU A 1 202 ? 0.758 -9.774 4.281 1.00 95.56 202 LEU A C 1
ATOM 1557 O O . LEU A 1 202 ? 1.909 -9.797 3.845 1.00 95.56 202 LEU A O 1
ATOM 1561 N N . ASP A 1 203 ? 0.009 -10.868 4.400 1.00 94.06 203 ASP A N 1
ATOM 1562 C CA . ASP A 1 203 ? 0.492 -12.214 4.093 1.00 94.06 203 ASP A CA 1
ATOM 1563 C C . ASP A 1 203 ? 0.751 -12.392 2.594 1.00 94.06 203 ASP A C 1
ATOM 1565 O O . ASP A 1 203 ? 1.766 -12.968 2.192 1.00 94.06 203 ASP A O 1
ATOM 1569 N N . LYS A 1 204 ? -0.123 -11.842 1.741 1.00 91.50 204 LYS A N 1
ATOM 1570 C CA . LYS A 1 204 ? 0.031 -11.920 0.282 1.00 91.50 204 LYS A CA 1
ATOM 1571 C C . LYS A 1 204 ? 1.141 -11.015 -0.236 1.00 91.50 204 LYS A C 1
ATOM 1573 O O . LYS A 1 204 ? 1.941 -11.443 -1.070 1.00 91.50 204 LYS A O 1
ATOM 1578 N N . LEU A 1 205 ? 1.192 -9.756 0.198 1.00 91.88 205 LEU A N 1
ATOM 1579 C CA . LEU A 1 205 ? 2.107 -8.763 -0.375 1.00 91.88 205 LEU A CA 1
ATOM 1580 C C . LEU A 1 205 ? 3.449 -8.679 0.356 1.00 91.88 205 LEU A C 1
ATOM 1582 O O . LEU A 1 205 ? 4.469 -8.469 -0.302 1.00 91.88 205 LEU A O 1
ATOM 1586 N N . GLY A 1 206 ? 3.491 -8.906 1.669 1.00 89.62 206 GLY A N 1
ATOM 1587 C CA . GLY A 1 206 ? 4.702 -8.776 2.485 1.00 89.62 206 GLY A CA 1
ATOM 1588 C C . GLY A 1 206 ? 5.888 -9.588 1.950 1.00 89.62 206 GLY A C 1
ATOM 1589 O O . GLY A 1 206 ? 6.924 -9.002 1.620 1.00 89.62 206 GLY A O 1
ATOM 1590 N N . PRO A 1 207 ? 5.756 -10.913 1.746 1.00 87.81 207 PRO A N 1
ATOM 1591 C CA . PRO A 1 207 ? 6.832 -11.739 1.195 1.00 87.81 207 PRO A CA 1
ATOM 1592 C C . PRO A 1 207 ? 7.240 -11.346 -0.232 1.00 87.81 207 PRO A C 1
ATOM 1594 O O . PRO A 1 207 ? 8.392 -11.535 -0.629 1.00 87.81 207 PRO A O 1
ATOM 1597 N N . ARG A 1 208 ? 6.310 -10.820 -1.041 1.00 84.31 208 ARG A N 1
ATOM 1598 C CA . ARG A 1 208 ? 6.579 -10.384 -2.425 1.00 84.31 208 ARG A CA 1
ATOM 1599 C C . ARG A 1 208 ? 7.384 -9.081 -2.435 1.00 84.31 208 ARG A C 1
ATOM 1601 O O . ARG A 1 208 ? 8.339 -8.975 -3.198 1.00 84.31 208 ARG A O 1
ATOM 1608 N N . ILE A 1 209 ? 7.056 -8.141 -1.550 1.00 84.56 209 ILE A N 1
ATOM 1609 C CA . ILE A 1 209 ? 7.740 -6.847 -1.416 1.00 84.56 209 ILE A CA 1
ATOM 1610 C C . ILE A 1 209 ? 9.120 -7.006 -0.765 1.00 84.56 209 ILE A C 1
ATOM 1612 O O . ILE A 1 209 ? 10.107 -6.472 -1.268 1.00 84.56 209 ILE A O 1
ATOM 1616 N N . GLN A 1 210 ? 9.238 -7.809 0.296 1.00 80.50 210 GLN A N 1
ATOM 1617 C CA . GLN A 1 210 ? 10.524 -8.037 0.968 1.00 80.50 210 GLN A CA 1
ATOM 1618 C C . GLN A 1 210 ? 11.550 -8.753 0.080 1.00 80.50 210 GLN A C 1
ATOM 1620 O O . GLN A 1 210 ? 12.736 -8.415 0.111 1.00 80.50 210 GLN A O 1
ATOM 1625 N N . ARG A 1 211 ? 11.124 -9.738 -0.727 1.00 68.44 211 ARG A N 1
ATOM 1626 C CA . ARG A 1 211 ? 12.020 -10.424 -1.676 1.00 68.44 211 ARG A CA 1
ATOM 1627 C C . ARG A 1 211 ? 12.622 -9.453 -2.689 1.00 68.44 211 ARG A C 1
ATOM 1629 O O . ARG A 1 211 ? 13.815 -9.544 -2.971 1.00 68.44 211 ARG A O 1
ATOM 1636 N N . ALA A 1 212 ? 11.832 -8.506 -3.183 1.00 62.78 212 ALA A N 1
ATOM 1637 C CA . ALA A 1 212 ? 12.325 -7.486 -4.095 1.00 62.78 212 ALA A CA 1
ATOM 1638 C C . ALA A 1 212 ? 13.303 -6.519 -3.423 1.00 62.78 212 ALA A C 1
ATOM 1640 O O . ALA A 1 212 ? 14.380 -6.283 -3.960 1.00 62.78 212 ALA A O 1
ATOM 1641 N N . ALA A 1 213 ? 12.999 -6.069 -2.201 1.00 65.12 213 ALA A N 1
ATOM 1642 C CA . ALA A 1 213 ? 13.911 -5.217 -1.438 1.00 65.12 213 ALA A CA 1
ATOM 1643 C C . ALA A 1 213 ? 15.288 -5.878 -1.215 1.00 65.12 213 ALA A C 1
ATOM 1645 O O . ALA A 1 213 ? 16.316 -5.210 -1.284 1.00 65.12 213 ALA A O 1
ATOM 1646 N N . ARG A 1 214 ? 15.335 -7.202 -0.992 1.00 58.69 214 ARG A N 1
ATOM 1647 C CA . ARG A 1 214 ? 16.602 -7.950 -0.882 1.00 58.69 214 ARG A CA 1
ATOM 1648 C C . ARG A 1 214 ? 17.352 -8.060 -2.211 1.00 58.69 214 ARG A C 1
ATOM 1650 O O . ARG A 1 214 ? 18.578 -8.001 -2.204 1.00 58.69 214 ARG A O 1
ATOM 1657 N N . LYS A 1 215 ? 16.641 -8.217 -3.332 1.00 58.00 215 LYS A N 1
ATOM 1658 C CA . LYS A 1 215 ? 17.235 -8.271 -4.679 1.00 58.00 215 LYS A CA 1
ATOM 1659 C C . LYS A 1 215 ? 17.917 -6.951 -5.044 1.00 58.00 215 LYS A C 1
ATOM 1661 O O . LYS A 1 215 ? 19.005 -6.974 -5.607 1.00 58.00 215 LYS A O 1
ATOM 1666 N N . ASP A 1 216 ? 17.331 -5.829 -4.637 1.00 54.38 216 ASP A N 1
ATOM 1667 C CA . ASP A 1 216 ? 17.930 -4.501 -4.807 1.00 54.38 216 ASP A CA 1
ATOM 1668 C C . ASP A 1 216 ? 19.160 -4.275 -3.897 1.00 54.38 216 ASP A C 1
ATOM 1670 O O . ASP A 1 216 ? 19.954 -3.365 -4.138 1.00 54.38 216 ASP A O 1
ATOM 1674 N N . ALA A 1 217 ? 19.344 -5.096 -2.853 1.00 50.44 217 ALA A N 1
ATOM 1675 C CA . ALA A 1 217 ? 20.348 -4.897 -1.804 1.00 50.44 217 ALA A CA 1
ATOM 1676 C C . ALA A 1 217 ? 21.671 -5.688 -1.970 1.00 50.44 217 ALA A C 1
ATOM 1678 O O . ALA A 1 217 ? 22.577 -5.494 -1.158 1.00 50.44 217 ALA A O 1
ATOM 1679 N N . ALA A 1 218 ? 21.841 -6.557 -2.976 1.00 46.34 218 ALA A N 1
ATOM 1680 C CA . ALA A 1 218 ? 23.012 -7.450 -3.078 1.00 46.34 218 ALA A CA 1
ATOM 1681 C C . ALA A 1 218 ? 23.860 -7.270 -4.363 1.00 46.34 218 ALA A C 1
ATOM 1683 O O . ALA A 1 218 ? 23.283 -7.204 -5.445 1.00 46.34 218 ALA A O 1
ATOM 1684 N N . PRO A 1 219 ? 25.213 -7.363 -4.312 1.00 49.38 219 PRO A N 1
ATOM 1685 C CA . PRO A 1 219 ? 26.139 -6.863 -3.293 1.00 49.38 219 PRO A CA 1
ATOM 1686 C C . PRO A 1 219 ? 27.144 -5.830 -3.863 1.00 49.38 219 PRO A C 1
ATOM 1688 O O . PRO A 1 219 ? 27.559 -5.891 -5.020 1.00 49.38 219 PRO A O 1
ATOM 1691 N N . LYS A 1 220 ? 27.629 -4.919 -3.007 1.00 55.19 220 LYS A N 1
ATOM 1692 C CA . LYS A 1 220 ? 28.889 -4.193 -3.246 1.00 55.19 220 LYS A CA 1
ATOM 1693 C C . LYS A 1 220 ? 30.046 -5.194 -3.164 1.00 55.19 220 LYS A C 1
ATOM 1695 O O . LYS A 1 220 ? 30.224 -5.833 -2.130 1.00 55.19 220 LYS A O 1
ATOM 1700 N N . THR A 1 221 ? 30.824 -5.320 -4.235 1.00 48.66 221 THR A N 1
ATOM 1701 C CA . THR A 1 221 ? 32.070 -6.098 -4.277 1.00 48.66 221 THR A CA 1
ATOM 1702 C C . THR A 1 221 ? 32.994 -5.676 -3.124 1.00 48.66 221 THR A C 1
ATOM 1704 O O . THR A 1 221 ? 33.201 -4.470 -2.949 1.00 48.66 221 THR A O 1
ATOM 1707 N N . PRO A 1 222 ? 33.555 -6.602 -2.321 1.00 57.69 222 PRO A N 1
ATOM 1708 C CA . PRO A 1 222 ? 34.554 -6.234 -1.323 1.00 57.69 222 PRO A CA 1
ATOM 1709 C C . PRO A 1 222 ? 35.800 -5.662 -2.024 1.00 57.69 222 PRO A C 1
ATOM 1711 O O . PRO A 1 222 ? 36.156 -6.141 -3.106 1.00 57.69 222 PRO A O 1
ATOM 1714 N N . PRO A 1 223 ? 36.464 -4.638 -1.452 1.00 54.62 223 PRO A N 1
ATOM 1715 C CA . PRO A 1 223 ? 37.661 -4.067 -2.057 1.00 54.62 223 PRO A CA 1
ATOM 1716 C C . PRO A 1 223 ? 38.757 -5.139 -2.177 1.00 54.62 223 PRO A C 1
ATOM 1718 O O . PRO A 1 223 ? 38.861 -6.004 -1.298 1.00 54.62 223 PRO A O 1
ATOM 1721 N N . PRO A 1 224 ? 39.574 -5.109 -3.247 1.00 50.75 224 PRO A N 1
ATOM 1722 C CA . PRO A 1 224 ? 40.655 -6.069 -3.412 1.00 50.75 224 PRO A CA 1
ATOM 1723 C C . PRO A 1 224 ? 41.613 -5.972 -2.221 1.00 50.75 224 PRO A C 1
ATOM 1725 O O . PRO A 1 224 ? 42.029 -4.879 -1.833 1.00 50.75 224 PRO A O 1
ATOM 1728 N N . LYS A 1 225 ? 41.943 -7.125 -1.624 1.00 54.06 225 LYS A N 1
ATOM 1729 C CA . LYS A 1 225 ? 42.952 -7.213 -0.563 1.00 54.06 225 LYS A CA 1
ATOM 1730 C C . LYS A 1 225 ? 44.280 -6.647 -1.089 1.00 54.06 225 LYS A C 1
ATOM 1732 O O . LYS A 1 225 ? 44.692 -7.060 -2.176 1.00 54.06 225 LYS A O 1
ATOM 1737 N N . PRO A 1 226 ? 44.959 -5.756 -0.346 1.00 60.25 226 PRO A N 1
ATOM 1738 C CA . PRO A 1 226 ? 46.319 -5.371 -0.694 1.00 60.25 226 PRO A CA 1
ATOM 1739 C C . PRO A 1 226 ? 47.227 -6.607 -0.603 1.00 60.25 226 PRO A C 1
ATOM 1741 O O . PRO A 1 226 ? 47.108 -7.392 0.341 1.00 60.25 226 PRO A O 1
ATOM 1744 N N . SER A 1 227 ? 48.051 -6.796 -1.638 1.00 62.84 227 SER A N 1
ATOM 1745 C CA . SER A 1 227 ? 49.116 -7.809 -1.704 1.00 62.84 227 SER A CA 1
ATOM 1746 C C . SER A 1 227 ? 50.350 -7.354 -0.941 1.00 62.84 227 SER A C 1
ATOM 1748 O O . SER A 1 227 ? 50.598 -6.127 -0.940 1.00 62.84 227 SER A O 1
#